Protein AF-A0A4Q3BSU1-F1 (afdb_monomer)

Sequence (344 aa):
EPDNARQLYQVWISFNKEHPLLFIAHFNCSTLLQQVGDEQGGEAELKAALALKPDFAPACINLGSAYERRGMAKEAVDQWRDGVEKMSAVSGDAISYKTTLLKQISRVLADNQALAAAEVALNQCLDLAPDARDVSEQFVAARLSQCKWPMTPENSKVSRRQLLSRLHPLSVCAYTDDPLFQLAASDKYVRIMAPIEDRTTRFDRRSAPIETNRKLRIGYVSSDLRHHAVGYLMVNFFEEHDRKDFEVFAYYTGIKADDPIQARIKASVDHWRDIRGITDDEAAAKVAEDGIDILIDVNGHTRDARLGVFARRPAPIQVNWLGYPGTMGSSFHHYIVADDWTIP

Secondary structure (DSSP, 8-state):
-HHHHHHHHHHHHHH-TT-TTHHHHHHHHHHHHHHTT-HHHHHHHHHHHHHH-TT-HHHHHHHHHHHHHTT-HHHHHHHHHHHHHH----SHHHHHHHHHHHHHHHHHHHHTT-HHHHHHHHHHHHHH-TT-HHHHHHHHHHHHHTT-SSSS-TT-SS-HHHHHTT--HHHHHHH---HHHHHHHHHHHHHHHS---GGGGGG--TTPPPPTTS-EEEEEEES-SSSSHHHHHHHHHHHT--TTTEEEEEEE-SS----HHHHHHHHHSSEEEE-TTS-HHHHHHHHHHHT-SEEEESSSSSTT--HHHHHT--SSEEEE-SSS-S----TT--EE---TTT--

Nearest PDB structures (foldseek):
  5vie-assembly1_C  TM=6.416E-01  e=5.833E-17  Homo sapiens
  5djs-assembly1_A  TM=6.628E-01  e=1.234E-15  Thermobaculum terrenum
  5a01-assembly3_C  TM=5.242E-01  e=2.143E-16  Drosophila melanogaster
  4buj-assembly2_F  TM=5.418E-01  e=4.014E-03  Saccharomyces cerevisiae S288C
  6c9m-assembly2_C  TM=5.817E-01  e=6.287E-03  Homo sapiens

Foldseek 3Di:
DLVVLLVVLVVCLVVPVPPLCSLVSLQSNLVSCVVVPNLVSSLVSLVVSCVSPVLPLSSLQVNLVSCVVVVNLVVSLVSLVSNLVSLPDPDPVNLVSNLVSLVSNLVSCVVVVVLVRSLVSLQVSCVSPVQPLVSLQSNLVSCVVVVHPPSADPPRPHDPVSSLLRHQLQSVVVVDPPQVSSLVSLLVVCCVPANQDPVLQPQACLVPDQDQPDAAEEEEEDQACAPHPLLVVCLVVLQPPPPRRHAYEYEHQHDDHDHPSNVSNCVSHNYYHDCYPPDLVVVLVVLLVSVHAEYEYLAQSHPRGSSNVQSSNNHSAYEYEDNDLGDNSDPRHPYYDDDPVSVD

Solvent-accessible surface area (backbone atoms only — not comparable to full-atom values): 18278 Å² total; per-residue (Å²): 108,61,66,63,54,31,52,51,38,55,54,49,51,74,76,38,82,83,45,92,61,42,36,55,47,28,37,56,30,16,57,32,27,46,75,74,68,36,58,68,60,15,50,52,24,24,52,53,14,37,74,74,36,66,53,45,53,73,38,30,52,53,47,17,51,53,30,40,77,72,69,36,55,66,61,14,38,52,40,27,51,51,36,47,67,52,46,75,62,92,44,75,66,47,50,51,48,38,40,52,38,26,53,51,37,19,49,57,28,42,78,68,71,36,34,74,62,13,38,52,30,30,50,55,28,42,75,78,40,71,80,45,46,73,48,40,27,51,37,44,49,36,28,57,78,64,73,44,78,63,76,58,55,91,86,48,93,57,51,61,69,63,44,62,76,34,42,45,51,58,56,37,64,77,72,50,87,52,65,67,59,47,34,53,38,15,28,59,48,34,57,70,73,30,62,83,47,84,80,42,51,81,45,56,23,62,84,53,84,76,70,83,93,54,52,47,30,39,29,40,39,30,41,38,70,24,95,38,75,60,16,69,69,41,38,62,55,43,63,67,52,61,67,82,58,34,42,40,33,38,38,37,39,34,75,95,79,90,43,76,48,27,53,49,38,54,71,41,38,80,38,78,40,82,46,57,96,54,53,47,66,58,46,21,48,49,42,40,73,72,54,30,42,37,34,33,37,36,25,53,77,47,85,67,43,62,60,46,27,48,53,19,25,22,24,42,36,27,29,40,37,81,55,36,95,66,68,68,40,47,99,54,52,78,45,71,68,79,47,72,80,85,60,106

pLDDT: mean 93.88, std 5.29, range [64.81, 98.88]

Radius of gyration: 24.18 Å; Cα contacts (8 Å, |Δi|>4): 542; chains: 1; bounding box: 69×41×68 Å

Structure (mmCIF, N/CA/C/O backbone):
data_AF-A0A4Q3BSU1-F1
#
_entry.id   AF-A0A4Q3BSU1-F1
#
loop_
_atom_site.group_PDB
_atom_site.id
_atom_site.type_symbol
_atom_site.label_atom_id
_atom_site.label_alt_id
_atom_site.label_comp_id
_atom_site.label_asym_id
_atom_site.label_entity_id
_atom_site.label_seq_id
_atom_site.pdbx_PDB_ins_code
_atom_site.Cartn_x
_atom_site.Cartn_y
_atom_site.Cartn_z
_atom_site.occupancy
_atom_site.B_iso_or_equiv
_atom_site.auth_seq_id
_atom_site.auth_comp_id
_atom_site.auth_asym_id
_atom_site.auth_atom_id
_atom_site.pdbx_PDB_model_num
ATOM 1 N N . GLU A 1 1 ? 33.425 -4.626 -0.581 1.00 83.75 1 GLU A N 1
ATOM 2 C CA . GLU A 1 1 ? 32.988 -3.224 -0.412 1.00 83.75 1 GLU A CA 1
ATOM 3 C C . GLU A 1 1 ? 32.493 -2.691 -1.754 1.00 83.75 1 GLU A C 1
ATOM 5 O O . GLU A 1 1 ? 33.175 -2.946 -2.748 1.00 83.75 1 GLU A O 1
ATOM 10 N N . PRO A 1 2 ? 31.323 -2.027 -1.809 1.00 83.12 2 PRO A N 1
ATOM 11 C CA . PRO A 1 2 ? 30.720 -1.523 -3.049 1.00 83.12 2 PRO A CA 1
ATOM 12 C C . PRO A 1 2 ? 31.652 -0.622 -3.865 1.00 83.12 2 PRO A C 1
ATOM 14 O O . PRO A 1 2 ? 31.727 -0.759 -5.083 1.00 83.12 2 PRO A O 1
ATOM 17 N N . ASP A 1 3 ? 32.441 0.220 -3.194 1.00 87.81 3 ASP A N 1
ATOM 18 C CA . ASP A 1 3 ? 33.384 1.126 -3.854 1.00 87.81 3 ASP A CA 1
ATOM 19 C C . ASP A 1 3 ? 34.513 0.411 -4.598 1.00 87.81 3 ASP A C 1
ATOM 21 O O . ASP A 1 3 ? 34.840 0.778 -5.726 1.00 87.81 3 ASP A O 1
ATOM 25 N N . ASN A 1 4 ? 35.075 -0.650 -4.017 1.00 91.56 4 ASN A N 1
ATOM 26 C CA . ASN A 1 4 ? 36.125 -1.424 -4.682 1.00 91.56 4 ASN A CA 1
ATOM 27 C C . ASN A 1 4 ? 35.564 -2.146 -5.917 1.00 91.56 4 ASN A C 1
ATOM 29 O O . ASN A 1 4 ? 36.195 -2.158 -6.971 1.00 91.56 4 ASN A O 1
ATOM 33 N N . ALA A 1 5 ? 34.347 -2.692 -5.821 1.00 92.62 5 ALA A N 1
ATOM 34 C CA . ALA A 1 5 ? 33.674 -3.305 -6.965 1.00 92.62 5 ALA A CA 1
ATOM 35 C C . ALA A 1 5 ? 33.377 -2.273 -8.069 1.00 92.62 5 ALA A C 1
ATOM 37 O O . ALA A 1 5 ? 33.618 -2.546 -9.244 1.00 92.62 5 ALA A O 1
ATOM 38 N N . ARG A 1 6 ? 32.918 -1.070 -7.697 1.00 93.88 6 ARG A N 1
ATOM 39 C CA . ARG A 1 6 ? 32.659 0.045 -8.620 1.00 93.88 6 ARG A CA 1
ATOM 40 C C . ARG A 1 6 ? 33.917 0.414 -9.402 1.00 93.88 6 ARG A C 1
ATOM 42 O O . ARG A 1 6 ? 33.868 0.512 -10.625 1.00 93.88 6 ARG A O 1
ATOM 49 N N . GLN A 1 7 ? 35.047 0.578 -8.712 1.00 93.75 7 GLN A N 1
ATOM 50 C CA . GLN A 1 7 ? 36.329 0.898 -9.346 1.00 93.75 7 GLN A CA 1
ATOM 51 C C . GLN A 1 7 ? 36.766 -0.191 -10.333 1.00 93.75 7 GLN A C 1
ATOM 53 O O . GLN A 1 7 ? 37.196 0.127 -11.440 1.00 93.75 7 GLN A O 1
ATOM 58 N N . LEU A 1 8 ? 36.602 -1.470 -9.978 1.00 96.00 8 LEU A N 1
ATOM 59 C CA . LEU A 1 8 ? 36.920 -2.583 -10.877 1.00 96.00 8 LEU A CA 1
ATOM 60 C C . LEU A 1 8 ? 36.074 -2.552 -12.154 1.00 96.00 8 LEU A C 1
ATOM 62 O O . LEU A 1 8 ? 36.624 -2.728 -13.240 1.00 96.00 8 LEU A O 1
ATOM 66 N N . TYR A 1 9 ? 34.770 -2.278 -12.049 1.00 96.06 9 TYR A N 1
ATOM 67 C CA . TYR A 1 9 ? 33.917 -2.124 -13.229 1.00 96.06 9 TYR A CA 1
ATOM 68 C C . TYR A 1 9 ? 34.339 -0.933 -14.092 1.00 96.06 9 TYR A C 1
ATOM 70 O O . TYR A 1 9 ? 34.446 -1.093 -15.304 1.00 96.06 9 TYR A O 1
ATOM 78 N N . GLN A 1 10 ? 34.648 0.225 -13.501 1.00 94.69 10 GLN A N 1
ATOM 79 C CA . GLN A 1 10 ? 35.108 1.402 -14.253 1.00 94.69 10 GLN A CA 1
ATOM 80 C C . GLN A 1 10 ? 36.421 1.140 -15.000 1.00 94.69 10 GLN A C 1
ATOM 82 O O . GLN A 1 10 ? 36.543 1.475 -16.181 1.00 94.69 10 GLN A O 1
ATOM 87 N N . VAL A 1 11 ? 37.387 0.490 -14.341 1.00 96.56 11 VAL A N 1
ATOM 88 C CA . VAL A 1 11 ? 38.641 0.076 -14.981 1.00 96.56 11 VAL A CA 1
ATOM 89 C C . VAL A 1 11 ? 38.333 -0.895 -16.117 1.00 96.56 11 VAL A C 1
ATOM 91 O O . VAL A 1 11 ? 38.739 -0.657 -17.253 1.00 96.56 11 VAL A O 1
ATOM 94 N N . TRP A 1 12 ? 37.556 -1.944 -15.853 1.00 97.25 12 TRP A N 1
ATOM 95 C CA . TRP A 1 12 ? 37.213 -2.943 -16.861 1.00 97.25 12 TRP A CA 1
ATOM 96 C C . TRP A 1 12 ? 36.523 -2.317 -18.083 1.00 97.25 12 TRP A C 1
ATOM 98 O O . TRP A 1 12 ? 36.948 -2.572 -19.208 1.00 97.25 12 TRP A O 1
ATOM 108 N N . ILE A 1 13 ? 35.542 -1.431 -17.881 1.00 97.06 13 ILE A N 1
ATOM 109 C CA . ILE A 1 13 ? 34.845 -0.690 -18.947 1.00 97.06 13 ILE A CA 1
ATOM 110 C C . ILE A 1 13 ? 35.840 0.099 -19.808 1.00 97.06 13 ILE A C 1
ATOM 112 O O . ILE A 1 13 ? 35.741 0.083 -21.035 1.00 97.06 13 ILE A O 1
ATOM 116 N N . SER A 1 14 ? 36.836 0.749 -19.197 1.00 96.12 14 SER A N 1
ATOM 117 C CA . SER A 1 14 ? 37.796 1.575 -19.940 1.00 96.12 14 SER A CA 1
ATOM 118 C C . SER A 1 14 ? 38.709 0.774 -20.882 1.00 96.12 14 SER A C 1
ATOM 120 O O . SER A 1 14 ? 39.091 1.295 -21.933 1.00 96.12 14 SER A O 1
ATOM 122 N N . PHE A 1 15 ? 38.993 -0.494 -20.556 1.00 96.56 15 PHE A N 1
ATOM 123 C CA . PHE A 1 15 ? 39.832 -1.3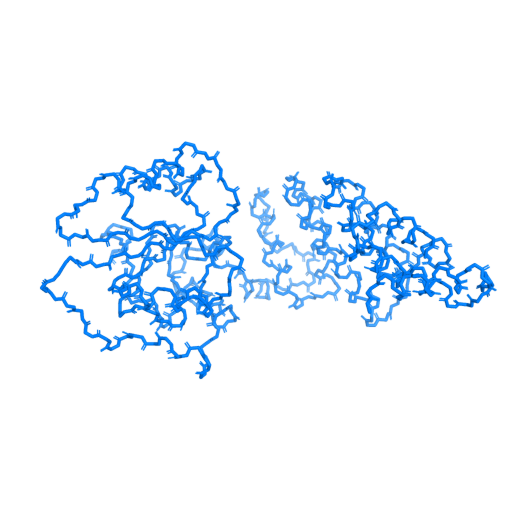96 -21.357 1.00 96.56 15 PHE A CA 1
ATOM 124 C C . PHE A 1 15 ? 39.052 -2.338 -22.292 1.00 96.56 15 PHE A C 1
ATOM 126 O O . PHE A 1 15 ? 39.658 -2.933 -23.178 1.00 96.56 15 PHE A O 1
ATOM 133 N N . ASN A 1 16 ? 37.730 -2.477 -22.135 1.00 96.12 16 ASN A N 1
ATOM 134 C CA . ASN A 1 16 ? 36.930 -3.502 -22.827 1.00 96.12 16 ASN A CA 1
ATOM 135 C C . ASN A 1 16 ? 35.797 -2.911 -23.688 1.00 96.12 16 ASN A C 1
ATOM 137 O O . ASN A 1 16 ? 34.691 -3.448 -23.729 1.00 96.12 16 ASN A O 1
ATOM 141 N N . LYS A 1 17 ? 36.073 -1.810 -24.402 1.00 93.75 17 LYS A N 1
ATOM 142 C CA . LYS A 1 17 ? 35.071 -1.043 -25.176 1.00 93.75 17 LYS A CA 1
ATOM 143 C C . LYS A 1 17 ? 34.332 -1.835 -26.266 1.00 93.75 17 LYS A C 1
ATOM 145 O O . LYS A 1 17 ? 33.233 -1.451 -26.643 1.00 93.75 17 LYS A O 1
ATOM 150 N N . GLU A 1 18 ? 34.918 -2.921 -26.763 1.00 93.88 18 GLU A N 1
ATOM 151 C CA . GLU A 1 18 ? 34.328 -3.765 -27.816 1.00 93.88 18 GLU A CA 1
ATOM 152 C C . GLU A 1 18 ? 33.715 -5.067 -27.272 1.00 93.88 18 GLU A C 1
ATOM 154 O O . GLU A 1 18 ? 33.219 -5.895 -28.035 1.00 93.88 18 GLU A O 1
ATOM 159 N N . HIS A 1 19 ? 33.742 -5.285 -25.952 1.00 96.44 19 HIS A N 1
ATOM 160 C CA . HIS A 1 19 ? 33.260 -6.536 -25.379 1.00 96.44 19 HIS A CA 1
ATOM 161 C C . HIS A 1 19 ? 31.731 -6.662 -25.537 1.00 96.44 19 HIS A C 1
ATOM 163 O O . HIS A 1 19 ? 30.995 -5.752 -25.151 1.00 96.44 19 HIS A O 1
ATOM 169 N N . PRO A 1 20 ? 31.200 -7.806 -26.008 1.00 94.50 20 PRO A N 1
ATOM 170 C CA . PRO A 1 20 ? 29.771 -7.951 -26.314 1.00 94.50 20 PRO A CA 1
ATOM 171 C C . PRO A 1 20 ? 28.852 -7.801 -25.091 1.00 94.50 20 PRO A C 1
ATOM 173 O O . PRO A 1 20 ? 27.683 -7.456 -25.229 1.00 94.50 20 PRO A O 1
ATOM 176 N N . LEU A 1 21 ? 29.374 -8.042 -23.884 1.00 96.19 21 LEU A N 1
ATOM 177 C CA . LEU A 1 21 ? 28.651 -7.873 -22.614 1.00 96.19 21 LEU A CA 1
ATOM 178 C C . LEU A 1 21 ? 28.932 -6.534 -21.912 1.00 96.19 21 LEU A C 1
ATOM 180 O O . LEU A 1 21 ? 28.631 -6.391 -20.730 1.00 96.19 21 LEU A O 1
ATOM 184 N N . LEU A 1 22 ? 29.511 -5.552 -22.608 1.00 97.44 22 LEU A N 1
ATOM 185 C CA . LEU A 1 22 ? 29.837 -4.248 -22.025 1.00 97.44 22 LEU A CA 1
ATOM 186 C C . LEU A 1 22 ? 28.605 -3.541 -21.428 1.00 97.44 22 LEU A C 1
ATOM 188 O O . LEU A 1 22 ? 28.702 -2.932 -20.367 1.00 97.44 22 LEU A O 1
ATOM 192 N N . PHE A 1 23 ? 27.424 -3.706 -22.031 1.00 97.50 23 PHE A N 1
ATOM 193 C CA . PHE A 1 23 ? 26.166 -3.178 -21.487 1.00 97.50 23 PHE A CA 1
ATOM 194 C C . PHE A 1 23 ? 25.833 -3.728 -20.083 1.00 97.50 23 PHE A C 1
ATOM 196 O O . PHE A 1 23 ? 25.280 -3.004 -19.257 1.00 97.50 23 PHE A O 1
ATOM 203 N N . ILE A 1 24 ? 26.209 -4.979 -19.779 1.00 97.50 24 ILE A N 1
ATOM 204 C CA . ILE A 1 24 ? 26.031 -5.583 -18.447 1.00 97.50 24 ILE A CA 1
ATOM 205 C C . ILE A 1 24 ? 26.994 -4.945 -17.447 1.00 97.50 24 ILE A C 1
ATOM 207 O O . ILE A 1 24 ? 26.606 -4.664 -16.315 1.00 97.50 24 ILE A O 1
ATOM 211 N N . ALA A 1 25 ? 28.239 -4.688 -17.860 1.00 97.56 25 ALA A N 1
ATOM 212 C CA . ALA A 1 25 ? 29.222 -4.025 -17.009 1.00 97.56 25 ALA A CA 1
ATOM 213 C C . ALA A 1 25 ? 28.781 -2.599 -16.648 1.00 97.56 25 ALA A C 1
ATOM 215 O O . ALA A 1 25 ? 28.822 -2.244 -15.473 1.00 97.56 25 ALA A O 1
ATOM 216 N N . HIS A 1 26 ? 28.280 -1.828 -17.620 1.00 98.25 26 HIS A N 1
ATOM 217 C CA . HIS A 1 26 ? 27.675 -0.515 -17.375 1.00 98.25 26 HIS A CA 1
ATOM 218 C C . HIS A 1 26 ? 26.494 -0.609 -16.396 1.00 98.25 26 HIS A C 1
ATOM 220 O O . HIS A 1 26 ? 26.445 0.105 -15.396 1.00 98.25 26 HIS A O 1
ATOM 226 N N . PHE A 1 27 ? 25.573 -1.556 -16.597 1.00 98.12 27 PHE A N 1
ATOM 227 C CA . PHE A 1 27 ? 24.460 -1.759 -15.668 1.00 98.12 27 PHE A CA 1
ATOM 228 C C . PHE A 1 27 ? 24.920 -2.100 -14.243 1.00 98.12 27 PHE A C 1
ATOM 230 O O . PHE A 1 27 ? 24.461 -1.471 -13.292 1.00 98.12 27 PHE A O 1
ATOM 237 N N . ASN A 1 28 ? 25.858 -3.031 -14.071 1.00 97.38 28 ASN A N 1
ATOM 238 C CA . ASN A 1 28 ? 26.384 -3.381 -12.749 1.00 97.38 28 ASN A CA 1
ATOM 239 C C . ASN A 1 28 ? 27.152 -2.215 -12.104 1.00 97.38 28 ASN A C 1
ATOM 241 O O . ASN A 1 28 ? 27.054 -2.004 -10.898 1.00 97.38 28 ASN A O 1
ATOM 245 N N . CYS A 1 29 ? 27.882 -1.425 -12.894 1.00 97.38 29 CYS A N 1
ATOM 246 C CA . CYS A 1 29 ? 28.519 -0.198 -12.421 1.00 97.38 29 CYS A CA 1
ATOM 247 C C . CYS A 1 29 ? 27.467 0.796 -11.903 1.00 97.38 29 CYS A C 1
ATOM 249 O O . CYS A 1 29 ? 27.626 1.355 -10.819 1.00 97.38 29 CYS A O 1
ATOM 251 N N . SER A 1 30 ? 26.348 0.947 -12.624 1.00 97.31 30 SER A N 1
ATOM 252 C CA . SER A 1 30 ? 25.260 1.847 -12.232 1.00 97.31 30 SER A CA 1
ATOM 253 C C . SER A 1 30 ? 24.638 1.498 -10.880 1.00 97.31 30 SER A C 1
ATOM 255 O O . SER A 1 30 ? 24.362 2.392 -10.080 1.00 97.31 30 SER A O 1
ATOM 257 N N . THR A 1 31 ? 24.448 0.207 -10.590 1.00 95.94 31 THR A N 1
ATOM 258 C CA . THR A 1 31 ? 23.852 -0.231 -9.321 1.00 95.94 31 THR A CA 1
ATOM 259 C C . THR A 1 31 ? 24.802 0.013 -8.152 1.00 95.94 31 THR A C 1
ATOM 261 O O . THR A 1 31 ? 24.361 0.426 -7.081 1.00 95.94 31 THR A O 1
ATOM 264 N N . LEU A 1 32 ? 26.109 -0.155 -8.365 1.00 96.12 32 LEU A N 1
ATOM 265 C CA . LEU A 1 32 ? 27.136 0.161 -7.371 1.00 96.12 32 LEU A CA 1
ATOM 266 C C . LEU A 1 32 ? 27.267 1.671 -7.138 1.00 96.12 32 LEU A C 1
ATOM 268 O O . LEU A 1 32 ? 27.398 2.092 -5.993 1.00 96.12 32 LEU A O 1
ATOM 272 N N . LEU A 1 33 ? 27.176 2.488 -8.192 1.00 94.44 33 LEU A N 1
ATOM 273 C CA . LEU A 1 33 ? 27.165 3.954 -8.088 1.00 94.44 33 LEU A CA 1
ATOM 274 C C . LEU A 1 33 ? 25.980 4.452 -7.255 1.00 94.44 33 LEU A C 1
ATOM 276 O O . LEU A 1 33 ? 26.157 5.282 -6.367 1.00 94.44 33 LEU A O 1
ATOM 280 N N . GLN A 1 34 ? 24.795 3.868 -7.451 1.00 91.31 34 GLN A N 1
ATOM 281 C CA . GLN A 1 34 ? 23.632 4.166 -6.613 1.00 91.31 34 GLN A CA 1
ATOM 282 C C . GLN A 1 34 ? 23.854 3.793 -5.140 1.00 91.31 34 GLN A C 1
ATOM 284 O O . GLN A 1 34 ? 23.453 4.550 -4.260 1.00 91.31 34 GLN A O 1
ATOM 289 N N . GLN A 1 35 ? 24.516 2.665 -4.850 1.00 91.69 35 GLN A N 1
ATOM 290 C CA . GLN A 1 35 ? 24.813 2.253 -3.469 1.00 91.69 35 GLN A CA 1
ATOM 291 C C . GLN A 1 35 ? 25.752 3.220 -2.740 1.00 91.69 35 GLN A C 1
ATOM 293 O O . GLN A 1 35 ? 25.647 3.358 -1.524 1.00 91.69 35 GLN A O 1
ATOM 298 N N . VAL A 1 36 ? 26.649 3.890 -3.467 1.00 92.44 36 VAL A N 1
ATOM 299 C CA . VAL A 1 36 ? 27.585 4.879 -2.903 1.00 92.44 36 VAL A CA 1
ATOM 300 C C . VAL A 1 36 ? 27.055 6.317 -2.987 1.00 92.44 36 VAL A C 1
ATOM 302 O O . VAL A 1 36 ? 27.759 7.255 -2.625 1.00 92.44 36 VAL A O 1
ATOM 305 N N . GLY A 1 37 ? 25.808 6.499 -3.435 1.00 91.56 37 GLY A N 1
ATOM 306 C CA . GLY A 1 37 ? 25.128 7.796 -3.499 1.00 91.56 37 GLY A CA 1
ATOM 307 C C . GLY A 1 37 ? 25.429 8.637 -4.745 1.00 91.56 37 GLY A C 1
ATOM 308 O O . GLY A 1 37 ? 24.967 9.774 -4.823 1.00 91.56 37 GLY A O 1
ATOM 309 N N . ASP A 1 38 ? 26.155 8.106 -5.733 1.00 93.00 38 ASP A N 1
ATOM 310 C CA . ASP A 1 38 ? 26.403 8.791 -7.007 1.00 93.00 38 ASP A CA 1
ATOM 311 C C . ASP A 1 38 ? 25.270 8.517 -8.006 1.00 93.00 38 ASP A C 1
ATOM 313 O O . ASP A 1 38 ? 25.349 7.666 -8.898 1.00 93.00 38 ASP A O 1
ATOM 317 N N . GLU A 1 39 ? 24.167 9.245 -7.837 1.00 92.12 39 GLU A N 1
ATOM 318 C CA . GLU A 1 39 ? 22.986 9.092 -8.688 1.00 92.12 39 GLU A CA 1
ATOM 319 C C . GLU A 1 39 ? 23.233 9.531 -10.137 1.00 92.12 39 GLU A C 1
ATOM 321 O O . GLU A 1 39 ? 22.717 8.903 -11.063 1.00 92.12 39 GLU A O 1
ATOM 326 N N . GLN A 1 40 ? 24.036 10.581 -10.347 1.00 92.81 40 GLN A N 1
ATOM 327 C CA . GLN A 1 40 ? 24.331 11.103 -11.686 1.00 92.81 40 GLN A CA 1
ATOM 328 C C . GLN A 1 40 ? 25.223 10.141 -12.471 1.00 92.81 40 GLN A C 1
ATOM 330 O O . GLN A 1 40 ? 24.939 9.856 -13.637 1.00 92.81 40 GLN A O 1
ATOM 335 N N . GLY A 1 41 ? 26.262 9.601 -11.828 1.00 94.62 41 GLY A N 1
ATOM 336 C CA . GLY A 1 41 ? 27.094 8.551 -12.401 1.00 94.62 41 GLY A CA 1
ATOM 337 C C . GLY A 1 41 ? 26.266 7.313 -12.731 1.00 94.62 41 GLY A C 1
ATOM 338 O O . GLY A 1 41 ? 26.347 6.795 -13.844 1.00 94.62 41 GLY A O 1
ATOM 339 N N . GLY A 1 42 ? 25.401 6.877 -11.808 1.00 96.00 42 GLY A N 1
ATOM 340 C CA . GLY A 1 42 ? 24.498 5.752 -12.048 1.00 96.00 42 GLY A CA 1
ATOM 341 C C . GLY A 1 42 ? 23.594 5.957 -13.270 1.00 96.00 42 GLY A C 1
ATOM 342 O O . GLY A 1 42 ? 23.442 5.050 -14.087 1.00 96.00 42 GLY A O 1
ATOM 343 N N . GLU A 1 43 ? 23.033 7.155 -13.445 1.00 95.88 43 GLU A N 1
ATOM 344 C CA . GLU A 1 43 ? 22.219 7.498 -14.618 1.00 95.88 43 GLU A CA 1
ATOM 345 C C . GLU A 1 43 ? 23.025 7.440 -15.927 1.00 95.88 43 GLU A C 1
ATOM 347 O O . GLU A 1 43 ? 22.547 6.901 -16.930 1.00 95.88 43 GLU A O 1
ATOM 352 N N . ALA A 1 44 ? 24.251 7.971 -15.926 1.00 96.81 44 ALA A N 1
ATOM 353 C CA . ALA A 1 44 ? 25.128 7.959 -17.095 1.00 96.81 44 ALA A CA 1
ATOM 354 C C . ALA A 1 44 ? 25.472 6.527 -17.537 1.00 96.81 44 ALA A C 1
ATOM 356 O O . ALA A 1 44 ? 25.405 6.210 -18.726 1.00 96.81 44 ALA A O 1
ATOM 357 N N . GLU A 1 45 ? 25.764 5.645 -16.582 1.00 98.06 45 GLU A N 1
ATOM 358 C CA . GLU A 1 45 ? 26.041 4.232 -16.841 1.00 98.06 45 GLU A CA 1
ATOM 359 C C . GLU A 1 45 ? 24.805 3.486 -17.379 1.00 98.06 45 GLU A C 1
ATOM 361 O O . GLU A 1 45 ? 24.910 2.708 -18.328 1.00 98.06 45 GLU A O 1
ATOM 366 N N . LEU A 1 46 ? 23.603 3.764 -16.857 1.00 98.19 46 LEU A N 1
ATOM 367 C CA . LEU A 1 46 ? 22.357 3.196 -17.397 1.00 98.19 46 LEU A CA 1
ATOM 368 C C . LEU A 1 46 ? 22.113 3.628 -18.848 1.00 98.19 46 LEU A C 1
ATOM 370 O O . LEU A 1 46 ? 21.766 2.800 -19.693 1.00 98.19 46 LEU A O 1
ATOM 374 N N . LYS A 1 47 ? 22.341 4.908 -19.160 1.00 97.75 47 LYS A N 1
ATOM 375 C CA . LYS A 1 47 ? 22.251 5.433 -20.531 1.00 97.75 47 LYS A CA 1
ATOM 376 C C . LYS A 1 47 ? 23.274 4.777 -21.458 1.00 97.75 47 LYS A C 1
ATOM 378 O O . LYS A 1 47 ? 22.923 4.425 -22.582 1.00 97.75 47 LYS A O 1
ATOM 383 N N . ALA A 1 48 ? 24.506 4.564 -20.993 1.00 97.75 48 ALA A N 1
ATOM 384 C CA . ALA A 1 48 ? 25.536 3.862 -21.757 1.00 97.75 48 ALA A CA 1
ATOM 385 C C . ALA A 1 48 ? 25.141 2.403 -22.047 1.00 97.75 48 ALA A C 1
ATOM 387 O O . ALA A 1 48 ? 25.276 1.940 -23.181 1.00 97.75 48 ALA A O 1
ATOM 388 N N . ALA A 1 49 ? 24.571 1.697 -21.063 1.00 98.06 49 ALA A N 1
ATOM 389 C CA . ALA A 1 49 ? 24.053 0.345 -21.260 1.00 98.06 49 ALA A CA 1
ATOM 390 C C . ALA A 1 49 ? 22.961 0.300 -22.346 1.00 98.06 49 ALA A C 1
ATOM 392 O O . ALA A 1 49 ? 23.015 -0.554 -23.231 1.00 98.06 49 ALA A O 1
ATOM 393 N N . LEU A 1 50 ? 22.012 1.242 -22.319 1.00 96.94 50 LEU A N 1
ATOM 394 C CA . LEU A 1 50 ? 20.919 1.319 -23.296 1.00 96.94 50 LEU A CA 1
ATOM 395 C C . LEU A 1 50 ? 21.367 1.783 -24.686 1.00 96.94 50 LEU A C 1
ATOM 397 O O . LEU A 1 50 ? 20.764 1.385 -25.679 1.00 96.94 50 LEU A O 1
ATOM 401 N N . ALA A 1 51 ? 22.434 2.577 -24.784 1.00 96.31 51 ALA A N 1
ATOM 402 C CA . ALA A 1 51 ? 23.033 2.931 -26.069 1.00 96.31 51 ALA A CA 1
ATOM 403 C C . ALA A 1 51 ? 23.642 1.705 -26.774 1.00 96.31 51 ALA A C 1
ATOM 405 O O . ALA A 1 51 ? 23.553 1.588 -27.994 1.00 96.31 51 ALA A O 1
ATOM 406 N N . LEU A 1 52 ? 24.231 0.781 -26.006 1.00 96.62 52 LEU A N 1
ATOM 407 C CA . LEU A 1 52 ? 24.808 -0.465 -26.521 1.00 96.62 52 LEU A CA 1
ATOM 408 C C . LEU A 1 52 ? 23.749 -1.543 -26.776 1.00 96.62 52 LEU A C 1
ATOM 410 O O . LEU A 1 52 ? 23.844 -2.288 -27.750 1.00 96.62 52 LEU A O 1
ATOM 414 N N . LYS A 1 53 ? 22.750 -1.644 -25.894 1.00 95.56 53 LYS A N 1
ATOM 415 C CA . LYS A 1 53 ? 21.661 -2.617 -25.992 1.00 95.56 53 LYS A CA 1
ATOM 416 C C . LYS A 1 53 ? 20.310 -1.957 -25.667 1.00 95.56 53 LYS A C 1
ATOM 418 O O . LYS A 1 53 ? 19.893 -1.962 -24.507 1.00 95.56 53 LYS A O 1
ATOM 423 N N . PRO A 1 54 ? 19.605 -1.411 -26.678 1.00 94.31 54 PRO A N 1
ATOM 424 C CA . PRO A 1 54 ? 18.374 -0.640 -26.469 1.00 94.31 54 PRO A CA 1
ATOM 425 C C . PRO A 1 54 ? 17.198 -1.420 -25.866 1.00 94.31 54 PRO A C 1
ATOM 427 O O . PRO A 1 54 ? 16.308 -0.816 -25.278 1.00 94.31 54 PRO A O 1
ATOM 430 N N . ASP A 1 55 ? 17.175 -2.745 -26.007 1.00 93.19 55 ASP A N 1
ATOM 431 C CA . ASP A 1 55 ? 16.141 -3.633 -25.465 1.00 93.19 55 ASP A CA 1
ATOM 432 C C . ASP A 1 55 ? 16.511 -4.220 -24.086 1.00 93.19 55 ASP A C 1
ATOM 434 O O . ASP A 1 55 ? 15.841 -5.130 -23.591 1.00 93.19 55 ASP A O 1
ATOM 438 N N . PHE A 1 56 ? 17.572 -3.720 -23.438 1.00 95.44 56 PHE A N 1
ATOM 439 C CA . PHE A 1 56 ? 18.019 -4.223 -22.141 1.00 95.44 56 PHE A CA 1
ATOM 440 C C . PHE A 1 56 ? 17.112 -3.755 -20.992 1.00 95.44 56 PHE A C 1
ATOM 442 O O . PHE A 1 56 ? 17.357 -2.749 -20.321 1.00 95.44 56 PHE A O 1
ATOM 449 N N . ALA A 1 57 ? 16.062 -4.537 -20.740 1.00 95.06 57 ALA A N 1
ATOM 450 C CA . ALA A 1 57 ? 15.003 -4.213 -19.790 1.00 95.06 57 ALA A CA 1
ATOM 451 C C . ALA A 1 57 ? 15.462 -3.814 -18.373 1.00 95.06 57 ALA A C 1
ATOM 453 O O . ALA A 1 57 ? 14.912 -2.838 -17.857 1.00 95.06 57 ALA A O 1
ATOM 454 N N . PRO A 1 58 ? 16.457 -4.471 -17.734 1.00 96.12 58 PRO A N 1
ATOM 455 C CA . PRO A 1 58 ? 16.920 -4.057 -16.409 1.00 96.12 58 PRO A CA 1
ATOM 456 C C . PRO A 1 58 ? 17.398 -2.600 -16.362 1.00 96.12 58 PRO A C 1
ATOM 458 O O . PRO A 1 58 ? 17.095 -1.887 -15.406 1.00 96.12 58 PRO A O 1
ATOM 461 N N . ALA A 1 59 ? 18.086 -2.126 -17.408 1.00 97.25 59 ALA A N 1
ATOM 462 C CA . ALA A 1 59 ? 18.526 -0.736 -17.474 1.00 97.25 59 ALA A CA 1
ATOM 463 C C . ALA A 1 59 ? 17.358 0.230 -17.731 1.00 97.25 59 ALA A C 1
ATOM 465 O O . ALA A 1 59 ? 17.295 1.269 -17.077 1.00 97.25 59 ALA A O 1
ATOM 466 N N . CYS A 1 60 ? 16.393 -0.129 -18.591 1.00 96.81 60 CYS A N 1
ATOM 467 C CA . CYS A 1 60 ? 15.172 0.667 -18.796 1.00 96.81 60 CYS A CA 1
ATOM 468 C C . CYS A 1 60 ? 14.383 0.845 -17.491 1.00 96.81 60 CYS A C 1
ATOM 470 O O . CYS A 1 60 ? 13.958 1.955 -17.171 1.00 96.81 60 CYS A O 1
ATOM 472 N N . ILE A 1 61 ? 14.204 -0.243 -16.730 1.00 96.94 61 ILE A N 1
ATOM 473 C CA . ILE A 1 61 ? 13.506 -0.229 -15.438 1.00 96.94 61 ILE A CA 1
ATOM 474 C C . ILE A 1 61 ? 14.218 0.728 -14.482 1.00 96.94 61 ILE A C 1
ATOM 476 O O . ILE A 1 61 ? 13.595 1.672 -13.998 1.00 96.94 61 ILE A O 1
ATOM 480 N N . ASN A 1 62 ? 15.521 0.525 -14.260 1.00 97.12 62 ASN A N 1
ATOM 481 C CA . ASN A 1 62 ? 16.288 1.307 -13.290 1.00 97.12 62 ASN A CA 1
ATOM 482 C C . ASN A 1 62 ? 16.405 2.787 -13.670 1.00 97.12 62 ASN A C 1
ATOM 484 O O . ASN A 1 62 ? 16.376 3.635 -12.779 1.00 97.12 62 ASN A O 1
ATOM 488 N N . LEU A 1 63 ? 16.511 3.107 -14.964 1.00 97.62 63 LEU A N 1
ATOM 489 C CA . LEU A 1 63 ? 16.594 4.491 -15.429 1.00 97.62 63 LEU A CA 1
ATOM 490 C C . LEU A 1 63 ? 15.272 5.233 -15.219 1.00 97.62 63 LEU A C 1
ATOM 492 O O . LEU A 1 63 ? 15.274 6.328 -14.662 1.00 97.62 63 LEU A O 1
ATOM 496 N N . GLY A 1 64 ? 14.138 4.618 -15.568 1.00 97.25 64 GLY A N 1
ATOM 497 C CA . GLY A 1 64 ? 12.836 5.222 -15.279 1.00 97.25 64 GLY A CA 1
ATOM 498 C C . GLY A 1 64 ? 12.580 5.365 -13.773 1.00 97.25 64 GLY A C 1
ATOM 499 O O . GLY A 1 64 ? 12.121 6.415 -13.336 1.00 97.25 64 GLY A O 1
ATOM 500 N N . SER A 1 65 ? 12.988 4.389 -12.950 1.00 95.62 65 SER A N 1
ATOM 501 C CA . SER A 1 65 ? 12.901 4.503 -11.483 1.00 95.62 65 SER A CA 1
ATOM 502 C C . SER A 1 65 ? 13.789 5.620 -10.923 1.00 95.62 65 SER A C 1
ATOM 504 O O . SER A 1 65 ? 13.454 6.233 -9.910 1.00 95.62 65 SER A O 1
ATOM 506 N N . ALA A 1 66 ? 14.933 5.906 -11.554 1.00 94.62 66 ALA A N 1
ATOM 507 C CA . ALA A 1 66 ? 15.773 7.044 -11.187 1.00 94.62 66 ALA A CA 1
ATOM 508 C C . ALA A 1 66 ? 15.088 8.382 -11.520 1.00 94.62 66 ALA A C 1
ATOM 510 O O . ALA A 1 66 ? 15.096 9.285 -10.684 1.00 94.62 66 ALA A O 1
ATOM 511 N N . TYR A 1 67 ? 14.438 8.495 -12.685 1.00 96.12 67 TYR A N 1
ATOM 512 C CA . TYR A 1 67 ? 13.629 9.672 -13.027 1.00 96.12 67 TYR A CA 1
ATOM 513 C C . TYR A 1 67 ? 12.460 9.870 -12.068 1.00 96.12 67 TYR A C 1
ATOM 515 O O . TYR A 1 67 ? 12.253 10.972 -11.559 1.00 96.12 67 TYR A O 1
ATOM 523 N N . GLU A 1 68 ? 11.747 8.797 -11.741 1.00 94.88 68 GLU A N 1
ATOM 524 C CA . GLU A 1 68 ? 10.626 8.853 -10.813 1.00 94.88 68 GLU A CA 1
ATOM 525 C C . GLU A 1 68 ? 11.050 9.351 -9.424 1.00 94.88 68 GLU A C 1
ATOM 527 O O . GLU A 1 68 ? 10.425 10.266 -8.889 1.00 94.88 68 GLU A O 1
ATOM 532 N N . ARG A 1 69 ? 12.147 8.821 -8.859 1.00 91.06 69 ARG A N 1
ATOM 533 C CA . ARG A 1 69 ? 12.675 9.269 -7.554 1.00 91.06 69 ARG A CA 1
ATOM 534 C C . ARG A 1 69 ? 13.010 10.763 -7.522 1.00 91.06 69 ARG A C 1
ATOM 536 O O . ARG A 1 69 ? 12.964 11.370 -6.457 1.00 91.06 69 ARG A O 1
ATOM 543 N N . ARG A 1 70 ? 13.309 11.361 -8.679 1.00 91.31 70 ARG A N 1
ATOM 544 C CA . ARG A 1 70 ? 13.584 12.797 -8.846 1.00 91.31 70 ARG A CA 1
ATOM 545 C C . ARG A 1 70 ? 12.330 13.631 -9.140 1.00 91.31 70 ARG A C 1
ATOM 547 O O . ARG A 1 70 ? 12.451 14.824 -9.405 1.00 91.31 70 ARG A O 1
ATOM 554 N N . GLY A 1 71 ? 11.142 13.027 -9.119 1.00 92.50 71 GLY A N 1
ATOM 555 C CA . GLY A 1 71 ? 9.876 13.687 -9.450 1.00 92.50 71 GLY A CA 1
ATOM 556 C C . GLY A 1 71 ? 9.658 13.906 -10.951 1.00 92.50 71 GLY A C 1
ATOM 557 O O . GLY A 1 71 ? 8.718 14.595 -11.340 1.00 92.50 71 GLY A O 1
ATOM 558 N N . MET A 1 72 ? 10.495 13.316 -11.808 1.00 95.69 72 MET A N 1
ATOM 559 C CA . MET A 1 72 ? 10.426 13.437 -13.267 1.00 95.69 72 MET A CA 1
ATOM 560 C C . MET A 1 72 ? 9.482 12.368 -13.838 1.00 95.69 72 MET A C 1
ATOM 562 O O . MET A 1 72 ? 9.891 11.420 -14.509 1.00 95.69 72 MET A O 1
ATOM 566 N N . ALA A 1 73 ? 8.196 12.476 -13.488 1.00 96.00 73 ALA A N 1
ATOM 567 C CA . ALA A 1 73 ? 7.187 11.457 -13.786 1.00 96.00 73 ALA A CA 1
ATOM 568 C C . ALA A 1 73 ? 6.998 11.219 -15.293 1.00 96.00 73 ALA A C 1
ATOM 570 O O . ALA A 1 73 ? 6.809 10.080 -15.723 1.00 96.00 73 ALA A O 1
ATOM 571 N N . LYS A 1 74 ? 7.069 12.281 -16.104 1.00 96.75 74 LYS A N 1
ATOM 572 C CA . LYS A 1 74 ? 6.925 12.180 -17.560 1.00 96.75 74 LYS A CA 1
ATOM 573 C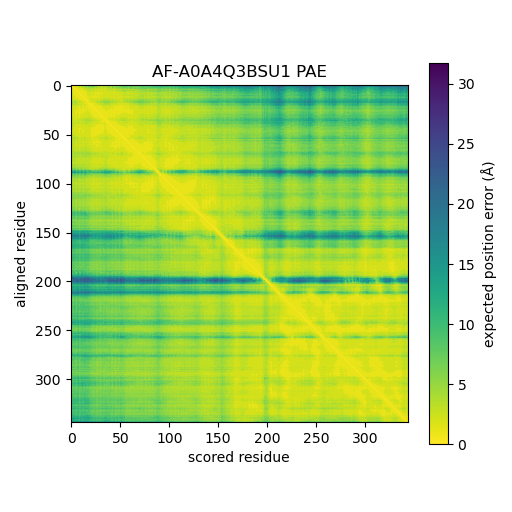 C . LYS A 1 74 ? 8.089 11.401 -18.168 1.00 96.75 74 LYS A C 1
ATOM 575 O O . LYS A 1 74 ? 7.865 10.464 -18.924 1.00 96.75 74 LYS A O 1
ATOM 580 N N . GLU A 1 75 ? 9.312 11.753 -17.795 1.00 97.50 75 GLU A N 1
ATOM 581 C CA . GLU A 1 75 ? 10.538 11.124 -18.272 1.00 97.50 75 GLU A CA 1
ATOM 582 C C . GLU A 1 75 ? 10.617 9.654 -17.849 1.00 97.50 75 GLU A C 1
ATOM 584 O O . GLU A 1 75 ? 11.025 8.809 -18.644 1.00 97.50 75 GLU A O 1
ATOM 589 N N . ALA A 1 76 ? 10.157 9.327 -16.637 1.00 98.00 76 ALA A N 1
ATOM 590 C CA . ALA A 1 76 ? 10.024 7.944 -16.186 1.00 98.00 76 ALA A CA 1
ATOM 591 C C . ALA A 1 76 ? 9.066 7.140 -17.083 1.00 98.00 76 ALA A C 1
ATOM 593 O O . ALA A 1 76 ? 9.427 6.073 -17.585 1.00 98.00 76 ALA A O 1
ATOM 594 N N . VAL A 1 77 ? 7.865 7.675 -17.335 1.00 98.19 77 VAL A N 1
ATOM 595 C CA . VAL A 1 77 ? 6.855 7.032 -18.189 1.00 98.19 77 VAL A CA 1
ATOM 596 C C . VAL A 1 77 ? 7.348 6.873 -19.626 1.00 98.19 77 VAL A C 1
ATOM 598 O O . VAL A 1 77 ? 7.179 5.797 -20.200 1.00 98.19 77 VAL A O 1
ATOM 601 N N . ASP A 1 78 ? 7.966 7.905 -20.202 1.00 97.56 78 ASP A N 1
ATOM 602 C CA . ASP A 1 78 ? 8.482 7.867 -21.572 1.00 97.56 78 ASP A CA 1
ATOM 603 C C . ASP A 1 78 ? 9.616 6.831 -21.702 1.00 97.56 78 ASP A C 1
ATOM 605 O O . ASP A 1 78 ? 9.601 6.024 -22.633 1.00 97.56 78 ASP A O 1
ATOM 609 N N . GLN A 1 79 ? 10.530 6.756 -20.725 1.00 97.81 79 GLN A N 1
ATOM 610 C CA . GLN A 1 79 ? 11.604 5.755 -20.695 1.00 97.81 79 GLN A CA 1
ATOM 611 C C . GLN A 1 79 ? 11.072 4.318 -20.609 1.00 97.81 79 GLN A C 1
ATOM 613 O O . GLN A 1 79 ? 11.577 3.414 -21.283 1.00 97.81 79 GLN A O 1
ATOM 618 N N . TRP A 1 80 ? 10.067 4.074 -19.770 1.00 98.00 80 TRP A N 1
ATOM 619 C CA . TRP A 1 80 ? 9.475 2.744 -19.660 1.00 98.00 80 TRP A CA 1
ATOM 620 C C . TRP A 1 80 ? 8.647 2.380 -20.895 1.00 98.00 80 TRP A C 1
ATOM 622 O O . TRP A 1 80 ? 8.688 1.224 -21.316 1.00 98.00 80 TRP A O 1
ATOM 632 N N . ARG A 1 81 ? 7.937 3.338 -21.509 1.00 97.06 81 ARG A N 1
ATOM 633 C CA . ARG A 1 81 ? 7.169 3.109 -22.744 1.00 97.06 81 ARG A CA 1
ATOM 634 C C . ARG A 1 81 ? 8.092 2.724 -23.898 1.00 97.06 81 ARG A C 1
ATOM 636 O O . ARG A 1 81 ? 7.853 1.710 -24.546 1.00 97.06 81 ARG A O 1
ATOM 643 N N . ASP A 1 82 ? 9.185 3.460 -24.072 1.00 95.88 82 ASP A N 1
ATOM 644 C CA . ASP A 1 82 ? 10.235 3.147 -25.043 1.00 95.88 82 ASP A CA 1
ATOM 645 C C . ASP A 1 82 ? 10.827 1.742 -24.808 1.00 95.88 82 ASP A C 1
ATOM 647 O O . ASP A 1 82 ? 10.989 0.958 -25.743 1.00 95.88 82 ASP A O 1
ATOM 651 N N . GLY A 1 83 ? 11.046 1.358 -23.544 1.00 95.31 83 GLY A N 1
ATOM 652 C CA . GLY A 1 83 ? 11.465 0.000 -23.186 1.00 95.31 83 GLY A CA 1
ATOM 653 C C . GLY A 1 83 ? 10.458 -1.088 -23.590 1.00 95.31 83 GLY A C 1
ATOM 654 O O . GLY A 1 83 ? 10.858 -2.146 -24.077 1.00 95.31 83 GLY A O 1
ATOM 655 N N . VAL A 1 84 ? 9.153 -0.840 -23.426 1.00 95.00 84 VAL A N 1
ATOM 656 C CA . VAL A 1 84 ? 8.091 -1.767 -23.863 1.00 95.00 84 VAL A CA 1
ATOM 657 C C . VAL A 1 84 ? 8.086 -1.927 -25.386 1.00 95.00 84 VAL A C 1
ATOM 659 O O . VAL A 1 84 ? 7.942 -3.051 -25.872 1.00 95.00 84 VAL A O 1
ATOM 662 N N . GLU A 1 85 ? 8.260 -0.833 -26.128 1.00 93.56 85 GLU A N 1
ATOM 663 C CA . GLU A 1 85 ? 8.260 -0.818 -27.597 1.00 93.56 85 GLU A CA 1
ATOM 664 C C . GLU A 1 85 ? 9.494 -1.515 -28.188 1.00 93.56 85 GLU A C 1
ATOM 666 O O . GLU A 1 85 ? 9.371 -2.306 -29.125 1.00 93.56 85 GLU A O 1
ATOM 671 N N . LYS A 1 86 ? 10.679 -1.283 -27.609 1.00 92.38 86 LYS A N 1
ATOM 672 C CA . LYS A 1 86 ? 11.952 -1.855 -28.084 1.00 92.38 86 LYS A CA 1
ATOM 673 C C . LYS A 1 86 ? 12.088 -3.353 -27.838 1.00 92.38 86 LYS A C 1
ATOM 675 O O . LYS A 1 86 ? 12.781 -4.036 -28.592 1.00 92.38 86 LYS A O 1
ATOM 680 N N . MET A 1 87 ? 11.419 -3.891 -26.819 1.00 91.19 87 MET A N 1
ATOM 681 C CA . MET A 1 87 ? 11.382 -5.333 -26.577 1.00 91.19 87 MET A CA 1
ATOM 682 C C . MET A 1 87 ? 10.494 -6.033 -27.618 1.00 91.19 87 MET A C 1
ATOM 684 O O . MET A 1 87 ? 9.324 -6.307 -27.378 1.00 91.19 87 MET A O 1
ATOM 688 N N . SER A 1 88 ? 11.029 -6.351 -28.792 1.00 84.12 88 SER A N 1
ATOM 689 C CA . SER A 1 88 ? 10.277 -7.041 -29.856 1.00 84.12 88 SER A CA 1
ATOM 690 C C . SER A 1 88 ? 10.146 -8.554 -29.635 1.00 84.12 88 SER A C 1
ATOM 692 O O . SER A 1 88 ? 9.225 -9.178 -30.163 1.00 84.12 88 SER A O 1
ATOM 694 N N . ALA A 1 89 ? 11.032 -9.149 -28.831 1.00 82.75 89 ALA A N 1
ATOM 695 C CA . ALA A 1 89 ? 11.032 -10.580 -28.557 1.00 82.75 89 ALA A CA 1
ATOM 696 C C . ALA A 1 89 ? 9.761 -11.032 -27.816 1.00 82.75 89 ALA A C 1
ATOM 698 O O . ALA A 1 89 ? 9.321 -10.408 -26.849 1.00 82.75 89 ALA A O 1
ATOM 699 N N . VAL A 1 90 ? 9.204 -12.169 -28.239 1.00 81.31 90 VAL A N 1
ATOM 700 C CA . VAL A 1 90 ? 8.087 -12.847 -27.563 1.00 81.31 90 VAL A CA 1
ATOM 701 C C . VAL A 1 90 ? 8.650 -14.035 -26.781 1.00 81.31 90 VAL A C 1
ATOM 703 O O . VAL A 1 90 ? 8.510 -15.190 -27.173 1.00 81.31 90 VAL A O 1
ATOM 706 N N . SER A 1 91 ? 9.362 -13.734 -25.696 1.00 89.81 91 SER A N 1
ATOM 707 C CA . SER A 1 91 ? 9.860 -14.717 -24.726 1.00 89.81 91 SER A CA 1
ATOM 708 C C . SER A 1 91 ? 9.189 -14.517 -23.366 1.00 89.81 91 SER A C 1
ATOM 710 O O . SER A 1 91 ? 8.643 -13.447 -23.093 1.00 89.81 91 SER A O 1
ATOM 712 N N . GLY A 1 92 ? 9.246 -15.533 -22.497 1.00 87.94 92 GLY A N 1
ATOM 713 C CA . GLY A 1 92 ? 8.727 -15.423 -21.128 1.00 87.94 92 GLY A CA 1
ATOM 714 C C . GLY A 1 92 ? 9.339 -14.241 -20.366 1.00 87.94 92 GLY A C 1
ATOM 715 O O . GLY A 1 92 ? 8.611 -13.453 -19.763 1.00 87.94 92 GLY A O 1
ATOM 716 N N . ASP A 1 93 ? 10.655 -14.051 -20.488 1.00 89.56 93 ASP A N 1
ATOM 717 C CA . ASP A 1 93 ? 11.367 -12.933 -19.860 1.00 89.56 93 ASP A CA 1
ATOM 718 C C . ASP A 1 93 ? 10.917 -11.580 -20.419 1.00 89.56 93 ASP A C 1
ATOM 720 O O . ASP A 1 93 ? 10.620 -10.663 -19.655 1.00 89.56 93 ASP A O 1
ATOM 724 N N . ALA A 1 94 ? 10.793 -11.452 -21.745 1.00 91.06 94 ALA A N 1
ATOM 725 C CA . ALA A 1 94 ? 10.341 -10.211 -22.371 1.00 91.06 94 ALA A CA 1
ATOM 726 C C . ALA A 1 94 ? 8.907 -9.849 -21.948 1.00 91.06 94 ALA A C 1
ATOM 728 O O . ALA A 1 94 ? 8.620 -8.686 -21.664 1.00 91.06 94 ALA A O 1
ATOM 729 N N . ILE A 1 95 ? 8.012 -10.838 -21.843 1.00 92.06 95 ILE A N 1
ATOM 730 C CA . ILE A 1 95 ? 6.647 -10.641 -21.333 1.00 92.06 95 ILE A CA 1
ATOM 731 C C . ILE A 1 95 ? 6.681 -10.176 -19.872 1.00 92.06 95 ILE A C 1
ATOM 733 O O . ILE A 1 95 ? 5.989 -9.218 -19.521 1.00 92.06 95 ILE A O 1
ATOM 737 N N . SER A 1 96 ? 7.506 -10.802 -19.030 1.00 93.31 96 SER A N 1
ATOM 738 C CA . SER A 1 96 ? 7.658 -10.434 -17.616 1.00 93.31 96 SER A CA 1
ATOM 739 C C . SER A 1 96 ? 8.170 -8.996 -17.447 1.00 93.31 96 SER A C 1
ATOM 741 O O . SER A 1 96 ? 7.602 -8.198 -16.691 1.00 93.31 96 SER A O 1
ATOM 743 N N . TYR A 1 97 ? 9.185 -8.610 -18.223 1.00 95.06 97 TYR A N 1
ATOM 744 C CA . TYR A 1 97 ? 9.730 -7.255 -18.203 1.00 95.06 97 TYR A CA 1
ATOM 745 C C . TYR A 1 97 ? 8.743 -6.209 -18.724 1.00 95.06 97 TYR A C 1
ATOM 747 O O . TYR A 1 97 ? 8.560 -5.179 -18.076 1.00 95.06 97 TYR A O 1
ATOM 755 N N . LYS A 1 98 ? 8.047 -6.470 -19.837 1.00 95.31 98 LYS A N 1
ATOM 756 C CA . LYS A 1 98 ? 6.984 -5.577 -20.330 1.00 95.31 98 LYS A CA 1
ATOM 757 C C . LYS A 1 98 ? 5.880 -5.390 -19.302 1.00 95.31 98 LYS A C 1
ATOM 759 O O . LYS A 1 98 ? 5.465 -4.265 -19.047 1.00 95.31 98 LYS A O 1
ATOM 764 N N . THR A 1 99 ? 5.445 -6.483 -18.682 1.00 94.56 99 THR A N 1
ATOM 765 C CA . THR A 1 99 ? 4.447 -6.459 -17.607 1.00 94.56 99 THR A CA 1
ATOM 766 C C . THR A 1 99 ? 4.926 -5.569 -16.460 1.00 94.56 99 THR A C 1
ATOM 768 O O . THR A 1 99 ? 4.169 -4.730 -15.980 1.00 94.56 99 THR A O 1
ATOM 771 N N . THR A 1 100 ? 6.196 -5.688 -16.067 1.00 95.62 100 THR A N 1
ATOM 772 C CA . THR A 1 100 ? 6.807 -4.852 -15.022 1.00 95.62 100 THR A CA 1
ATOM 773 C C . THR A 1 100 ? 6.802 -3.373 -15.404 1.00 95.62 100 THR A C 1
ATOM 775 O O . THR A 1 100 ? 6.344 -2.548 -14.619 1.00 95.62 100 THR A O 1
ATOM 778 N N . LEU A 1 101 ? 7.245 -3.026 -16.614 1.00 96.75 101 LEU A N 1
ATOM 779 C CA . LEU A 1 101 ? 7.257 -1.643 -17.100 1.00 96.75 101 LEU A CA 1
ATOM 780 C C . LEU A 1 101 ? 5.848 -1.041 -17.159 1.00 96.75 101 LEU A C 1
ATOM 782 O O . LEU A 1 101 ? 5.640 0.073 -16.690 1.00 96.75 101 LEU A O 1
ATOM 786 N N . LEU A 1 102 ? 4.866 -1.789 -17.669 1.00 97.31 102 LEU A N 1
ATOM 787 C CA . LEU A 1 102 ? 3.473 -1.340 -17.748 1.00 97.31 102 LEU A CA 1
ATOM 788 C C . LEU A 1 102 ? 2.865 -1.086 -16.365 1.00 97.31 102 LEU A C 1
ATOM 790 O O . LEU A 1 102 ? 2.152 -0.100 -16.205 1.00 97.31 102 LEU A O 1
ATOM 794 N N . LYS A 1 103 ? 3.195 -1.915 -15.364 1.00 96.50 103 LYS A N 1
ATOM 795 C CA . LYS A 1 103 ? 2.802 -1.685 -13.963 1.00 96.50 103 LYS A CA 1
ATOM 796 C C . LYS A 1 103 ? 3.412 -0.403 -13.393 1.00 96.50 103 LYS A C 1
ATOM 798 O O . LYS A 1 103 ? 2.736 0.332 -12.679 1.00 96.50 103 LYS A O 1
ATOM 803 N N . GLN A 1 104 ? 4.681 -0.119 -13.700 1.00 97.06 104 GLN A N 1
ATOM 804 C CA . GLN A 1 104 ? 5.321 1.125 -13.258 1.00 97.06 104 GLN A CA 1
ATOM 805 C C . GLN A 1 104 ? 4.689 2.349 -13.935 1.00 97.06 104 GLN A C 1
ATOM 807 O O . GLN A 1 104 ? 4.342 3.316 -13.257 1.00 97.06 104 GLN A O 1
ATOM 812 N N . ILE A 1 105 ? 4.445 2.271 -15.248 1.00 98.00 105 ILE A N 1
ATOM 813 C CA . ILE A 1 105 ? 3.745 3.307 -16.018 1.00 98.00 105 ILE A CA 1
ATOM 814 C C . ILE A 1 105 ? 2.352 3.564 -15.436 1.00 98.00 105 ILE A C 1
ATOM 816 O O . ILE A 1 105 ? 2.009 4.716 -15.173 1.00 98.00 105 ILE A O 1
ATOM 820 N N . SER A 1 106 ? 1.545 2.519 -15.220 1.00 97.38 106 SER A N 1
ATOM 821 C CA . SER A 1 106 ? 0.183 2.684 -14.710 1.00 97.38 106 SER A CA 1
ATOM 822 C C . SER A 1 106 ? 0.158 3.303 -13.320 1.00 97.38 106 SER A C 1
ATOM 824 O O . SER A 1 106 ? -0.658 4.190 -13.080 1.00 97.38 106 SER A O 1
ATOM 826 N N . ARG A 1 107 ? 1.065 2.880 -12.430 1.00 95.81 107 ARG A N 1
ATOM 827 C CA . ARG A 1 107 ? 1.203 3.438 -11.080 1.00 95.81 107 ARG A CA 1
ATOM 828 C C . ARG A 1 107 ? 1.508 4.933 -11.129 1.00 95.81 107 ARG A C 1
ATOM 830 O O . ARG A 1 107 ? 0.742 5.720 -10.586 1.00 95.81 107 ARG A O 1
ATOM 837 N N . VAL A 1 108 ? 2.567 5.327 -11.839 1.00 96.44 108 VAL A N 1
ATOM 838 C CA . VAL A 1 108 ? 2.978 6.738 -11.924 1.00 96.44 108 VAL A CA 1
ATOM 839 C C . VAL A 1 108 ? 1.896 7.597 -12.579 1.00 96.44 108 VAL A C 1
ATOM 841 O O . VAL A 1 108 ? 1.619 8.698 -12.107 1.00 96.44 108 VAL A O 1
ATOM 844 N N . LEU A 1 109 ? 1.232 7.103 -13.627 1.00 97.12 109 LEU A N 1
ATOM 845 C CA . LEU A 1 109 ? 0.120 7.820 -14.255 1.00 97.12 109 LEU A CA 1
ATOM 846 C C . LEU A 1 109 ? -1.070 7.986 -13.301 1.00 97.12 109 LEU A C 1
ATOM 848 O O . LEU A 1 109 ? -1.642 9.072 -13.239 1.00 97.12 109 LEU A O 1
ATOM 852 N N . ALA A 1 110 ? -1.431 6.946 -12.545 1.00 94.88 110 ALA A N 1
ATOM 853 C CA . ALA A 1 110 ? -2.520 7.012 -11.574 1.00 94.88 110 ALA A CA 1
ATOM 854 C C . ALA A 1 110 ? -2.209 7.989 -10.428 1.00 94.88 110 ALA A C 1
ATOM 856 O O . ALA A 1 110 ? -3.056 8.820 -10.097 1.00 94.88 110 ALA A O 1
ATOM 857 N N . ASP A 1 111 ? -0.988 7.955 -9.886 1.00 92.31 111 ASP A N 1
ATOM 858 C CA . ASP A 1 111 ? -0.537 8.873 -8.832 1.00 92.31 111 ASP A CA 1
ATOM 859 C C . ASP A 1 1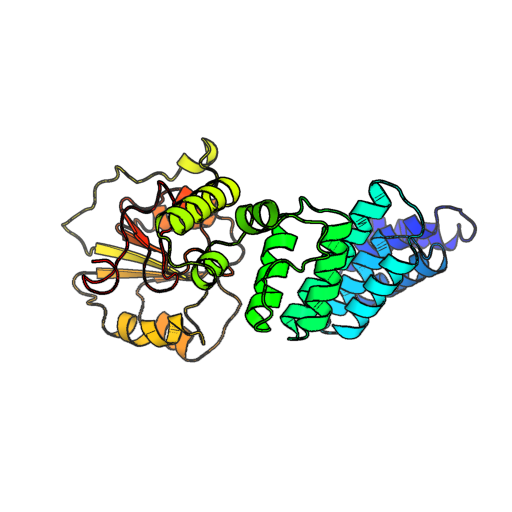11 ? -0.552 10.343 -9.299 1.00 92.31 111 ASP A C 1
ATOM 861 O O . ASP A 1 111 ? -0.806 11.249 -8.507 1.00 92.31 111 ASP A O 1
ATOM 865 N N . ASN A 1 112 ? -0.380 10.579 -10.605 1.00 93.44 112 ASN A N 1
ATOM 866 C CA . ASN A 1 112 ? -0.462 11.897 -11.244 1.00 93.44 112 ASN A CA 1
ATOM 867 C C . ASN A 1 112 ? -1.845 12.203 -11.860 1.00 93.44 112 ASN A C 1
ATOM 869 O O . ASN A 1 112 ? -1.955 13.058 -12.737 1.00 93.44 112 ASN A O 1
ATOM 873 N N . GLN A 1 113 ? -2.909 11.515 -11.422 1.00 93.81 113 GLN A N 1
ATOM 874 C CA . GLN A 1 113 ? -4.304 11.728 -11.858 1.00 93.81 113 GLN A CA 1
ATOM 875 C C . GLN A 1 113 ? -4.564 11.515 -13.364 1.00 93.81 113 GLN A C 1
ATOM 877 O O . GLN A 1 113 ? -5.640 11.830 -13.874 1.00 93.81 113 GLN A O 1
ATOM 882 N N . ALA A 1 114 ? -3.630 10.904 -14.094 1.00 96.25 114 ALA A N 1
ATOM 883 C CA . ALA A 1 114 ? -3.768 10.559 -15.507 1.00 96.25 114 ALA A CA 1
ATOM 884 C C . ALA A 1 114 ? -4.469 9.196 -15.684 1.00 96.25 114 ALA A C 1
ATOM 886 O O . ALA A 1 114 ? -3.966 8.292 -16.357 1.00 96.25 114 ALA A O 1
ATOM 887 N N . LEU A 1 115 ? -5.653 9.044 -15.079 1.00 96.06 115 LEU A N 1
ATOM 888 C CA . LEU A 1 115 ? -6.372 7.767 -14.956 1.00 96.06 115 LEU A CA 1
ATOM 889 C C . LEU A 1 115 ? -6.678 7.097 -16.302 1.00 96.06 115 LEU A C 1
ATOM 891 O O . LEU A 1 115 ? -6.543 5.882 -16.425 1.00 96.06 115 LEU A O 1
ATOM 895 N N . ALA A 1 116 ? -7.030 7.875 -17.330 1.00 95.94 116 ALA A N 1
ATOM 896 C CA . ALA A 1 116 ? -7.307 7.336 -18.662 1.00 95.94 116 ALA A CA 1
ATOM 897 C C . ALA A 1 116 ? -6.064 6.693 -19.302 1.00 95.94 116 ALA A C 1
ATOM 899 O O . ALA A 1 116 ? -6.164 5.646 -19.935 1.00 95.94 116 ALA A O 1
ATOM 900 N N . ALA A 1 117 ? -4.885 7.291 -19.115 1.00 96.69 117 ALA A N 1
ATOM 901 C CA . ALA A 1 117 ? -3.633 6.736 -19.618 1.00 96.69 117 ALA A CA 1
ATOM 902 C C . ALA A 1 117 ? -3.168 5.540 -18.767 1.00 96.69 117 ALA A C 1
ATOM 904 O O . ALA A 1 117 ? -2.671 4.555 -19.314 1.00 96.69 117 ALA A O 1
ATOM 905 N N . ALA A 1 118 ? -3.381 5.593 -17.446 1.00 97.31 118 ALA A N 1
ATOM 906 C CA . ALA A 1 118 ? -3.126 4.465 -16.553 1.00 97.31 118 ALA A CA 1
ATOM 907 C C . ALA A 1 118 ? -3.968 3.238 -16.942 1.00 97.31 118 ALA A C 1
ATOM 909 O O . ALA A 1 118 ? -3.444 2.131 -17.020 1.00 97.31 118 ALA A O 1
ATOM 910 N N . GLU A 1 119 ? -5.251 3.439 -17.259 1.00 95.19 119 GLU A N 1
ATOM 911 C CA . GLU A 1 119 ? -6.162 2.389 -17.726 1.00 95.19 119 GLU A CA 1
ATOM 912 C C . GLU A 1 119 ? -5.649 1.693 -18.996 1.00 95.19 119 GLU A C 1
ATOM 914 O O . GLU A 1 119 ? -5.715 0.468 -19.085 1.00 95.19 119 GLU A O 1
ATOM 919 N N . VAL A 1 120 ? -5.093 2.444 -19.955 1.00 95.00 120 VAL A N 1
ATOM 920 C CA . VAL A 1 120 ? -4.507 1.870 -21.179 1.00 95.00 120 VAL A CA 1
ATOM 921 C C . VAL A 1 120 ? -3.333 0.947 -20.844 1.00 95.00 120 VAL A C 1
ATOM 923 O O . VAL A 1 120 ? -3.294 -0.186 -21.325 1.00 95.00 120 VAL A O 1
ATOM 926 N N . ALA A 1 121 ? -2.412 1.392 -19.984 1.00 96.50 121 ALA A N 1
ATOM 927 C CA . ALA A 1 121 ? -1.268 0.581 -19.562 1.00 96.50 121 ALA A CA 1
ATOM 928 C C . ALA A 1 121 ? -1.703 -0.672 -18.778 1.00 96.50 121 ALA A C 1
ATOM 930 O O . ALA A 1 121 ? -1.175 -1.762 -18.999 1.00 96.50 121 ALA A O 1
ATOM 931 N N . LEU A 1 122 ? -2.712 -0.544 -17.910 1.00 95.12 122 LEU A N 1
ATOM 932 C CA . LEU A 1 122 ? -3.299 -1.666 -17.171 1.00 95.12 122 LEU A CA 1
ATOM 933 C C . LEU A 1 122 ? -3.965 -2.674 -18.109 1.00 95.12 122 LEU A C 1
ATOM 935 O O . LEU A 1 122 ? -3.781 -3.876 -17.935 1.00 95.12 122 LEU A O 1
ATOM 939 N N . ASN A 1 123 ? -4.681 -2.212 -19.136 1.00 93.38 123 ASN A N 1
ATOM 940 C CA . ASN A 1 123 ? -5.284 -3.098 -20.128 1.00 93.38 123 ASN A CA 1
ATOM 941 C C . ASN A 1 123 ? -4.217 -3.880 -20.912 1.00 93.38 123 ASN A C 1
ATOM 943 O O . ASN A 1 123 ? -4.340 -5.092 -21.062 1.00 93.38 123 ASN A O 1
ATOM 947 N N . GLN A 1 124 ? -3.135 -3.219 -21.336 1.00 93.88 124 GLN A N 1
ATOM 948 C CA . GLN A 1 124 ? -1.992 -3.895 -21.967 1.00 93.88 124 GLN A CA 1
ATOM 949 C C . GLN A 1 124 ? -1.339 -4.915 -21.024 1.00 93.88 124 GLN A C 1
ATOM 951 O O . GLN A 1 124 ? -0.907 -5.982 -21.452 1.00 93.88 124 GLN A O 1
ATOM 956 N N . CYS A 1 125 ? -1.281 -4.610 -19.728 1.00 94.19 125 CYS A N 1
ATOM 957 C CA . CYS A 1 125 ? -0.765 -5.530 -18.727 1.00 94.19 125 CYS A CA 1
ATOM 958 C C . CYS A 1 125 ? -1.665 -6.771 -18.589 1.00 94.19 125 CYS A C 1
ATOM 960 O O . CYS A 1 125 ? -1.159 -7.890 -18.582 1.00 94.19 125 CYS A O 1
ATOM 962 N N . LEU A 1 126 ? -2.991 -6.599 -18.575 1.00 91.25 126 LEU A N 1
ATOM 963 C CA . LEU A 1 126 ? -3.958 -7.705 -18.562 1.00 91.25 126 LEU A CA 1
ATOM 964 C C . LEU A 1 126 ? -3.938 -8.539 -19.852 1.00 91.25 126 LEU A C 1
ATOM 966 O O . LEU A 1 126 ? -4.183 -9.741 -19.795 1.00 91.25 126 LEU A O 1
ATOM 970 N N . ASP A 1 127 ? -3.614 -7.933 -20.998 1.00 90.88 127 ASP A N 1
ATOM 971 C CA . ASP A 1 127 ? -3.414 -8.654 -22.262 1.00 90.88 127 ASP A CA 1
ATOM 972 C C . ASP A 1 127 ? -2.203 -9.601 -22.222 1.00 90.88 127 ASP A C 1
ATOM 974 O O . ASP A 1 127 ? -2.218 -10.636 -22.891 1.00 90.88 127 ASP A O 1
ATOM 978 N N . LEU A 1 128 ? -1.158 -9.240 -21.467 1.00 90.62 128 LEU A N 1
ATOM 979 C CA . LEU A 1 128 ? 0.080 -10.015 -21.322 1.00 90.62 128 LEU A CA 1
ATOM 980 C C . LEU A 1 128 ? 0.033 -11.000 -20.147 1.00 90.62 128 LEU A C 1
ATOM 982 O O . LEU A 1 128 ? 0.570 -12.102 -20.237 1.00 90.62 128 LEU A O 1
ATOM 986 N N . ALA A 1 129 ? -0.589 -10.593 -19.043 1.00 88.62 129 ALA A N 1
ATOM 987 C CA . ALA A 1 129 ? -0.626 -11.310 -17.776 1.00 88.62 129 ALA A CA 1
ATOM 988 C C . ALA A 1 129 ? -2.046 -11.252 -17.173 1.00 88.62 129 ALA A C 1
ATOM 990 O O . ALA A 1 129 ? -2.275 -10.560 -16.176 1.00 88.62 129 ALA A O 1
ATOM 991 N N . PRO A 1 130 ? -3.017 -11.998 -17.736 1.00 86.94 130 PRO A N 1
ATOM 992 C CA . PRO A 1 130 ? -4.426 -11.935 -17.324 1.00 86.94 130 PRO A CA 1
ATOM 993 C C . PRO A 1 130 ? -4.674 -12.405 -15.879 1.00 86.94 130 PRO A C 1
ATOM 995 O O . PRO A 1 130 ? -5.742 -12.162 -15.308 1.00 86.94 130 PRO A O 1
ATOM 998 N N . ASP A 1 131 ? -3.699 -13.082 -15.271 1.00 84.50 131 ASP A N 1
ATOM 999 C CA . ASP A 1 131 ? -3.766 -13.572 -13.894 1.00 84.50 131 ASP A CA 1
ATOM 1000 C C . ASP A 1 131 ? -3.132 -12.635 -12.857 1.00 84.50 131 ASP A C 1
ATOM 1002 O O . ASP A 1 131 ? -3.204 -12.917 -11.658 1.00 84.50 131 ASP A O 1
ATOM 1006 N N . ALA A 1 132 ? -2.567 -11.499 -13.283 1.00 85.06 132 ALA A N 1
ATOM 1007 C CA . ALA A 1 132 ? -1.987 -10.508 -12.384 1.00 85.06 132 ALA A CA 1
ATOM 1008 C C . ALA A 1 132 ? -3.079 -9.823 -11.533 1.00 85.06 132 ALA A C 1
ATOM 1010 O O . ALA A 1 132 ? -3.860 -8.991 -12.011 1.00 85.06 132 ALA A O 1
ATOM 1011 N N . ARG A 1 133 ? -3.151 -10.203 -10.249 1.00 83.31 133 ARG A N 1
ATOM 1012 C CA . ARG A 1 133 ? -4.170 -9.732 -9.294 1.00 83.31 133 ARG A CA 1
ATOM 1013 C C . ARG A 1 133 ? -4.101 -8.229 -9.070 1.00 83.31 133 ARG A C 1
ATOM 1015 O O . ARG A 1 133 ? -5.106 -7.552 -9.238 1.00 83.31 133 ARG A O 1
ATOM 1022 N N . ASP A 1 134 ? -2.909 -7.731 -8.772 1.00 86.31 134 ASP A N 1
ATOM 1023 C CA . ASP A 1 134 ? -2.626 -6.315 -8.540 1.00 86.31 134 ASP A CA 1
ATOM 1024 C C . ASP A 1 134 ? -3.053 -5.429 -9.722 1.00 86.31 134 ASP A C 1
ATOM 1026 O O . ASP A 1 134 ? -3.588 -4.340 -9.535 1.00 86.31 134 ASP A O 1
ATOM 1030 N N . VAL A 1 135 ? -2.904 -5.930 -10.950 1.00 90.50 135 VAL A N 1
ATOM 1031 C CA . VAL A 1 135 ? -3.329 -5.232 -12.174 1.00 90.50 135 VAL A CA 1
ATOM 1032 C C . VAL A 1 135 ? -4.847 -5.202 -12.293 1.00 90.50 135 VAL A C 1
ATOM 1034 O O . VAL A 1 135 ? -5.413 -4.171 -12.641 1.00 90.50 135 VAL A O 1
ATOM 1037 N N . SER A 1 136 ? -5.516 -6.320 -11.993 1.00 88.38 136 SER A N 1
ATOM 1038 C CA . SER A 1 136 ? -6.982 -6.401 -12.025 1.00 88.38 136 SER A CA 1
ATOM 1039 C C . SER A 1 136 ? -7.611 -5.413 -11.038 1.00 88.38 136 SER A C 1
ATOM 1041 O O . SER A 1 136 ? -8.560 -4.713 -11.390 1.00 88.38 136 SER A O 1
ATOM 1043 N N . GLU A 1 137 ? -7.047 -5.319 -9.828 1.00 88.50 137 GLU A N 1
ATOM 1044 C CA . GLU A 1 137 ? -7.458 -4.361 -8.795 1.00 88.50 137 GLU A CA 1
ATOM 1045 C C . GLU A 1 137 ? -7.340 -2.919 -9.297 1.00 88.50 137 GLU A C 1
ATOM 1047 O O . GLU A 1 137 ? -8.319 -2.170 -9.288 1.00 88.50 137 GLU A O 1
ATOM 1052 N N . GLN A 1 138 ? -6.158 -2.547 -9.797 1.00 90.50 138 GLN A N 1
ATOM 1053 C CA . GLN A 1 138 ? -5.890 -1.195 -10.289 1.00 90.50 138 GLN A CA 1
ATOM 1054 C C . GLN A 1 138 ? -6.727 -0.847 -11.524 1.00 90.50 138 GLN A C 1
ATOM 1056 O O . GLN A 1 138 ? -7.200 0.282 -11.640 1.00 90.50 138 GLN A O 1
ATOM 1061 N N . PHE A 1 139 ? -6.946 -1.799 -12.435 1.00 92.19 139 PHE A N 1
ATOM 1062 C CA . PHE A 1 139 ? -7.742 -1.589 -13.646 1.00 92.19 139 PHE A CA 1
ATOM 1063 C C . PHE A 1 139 ? -9.188 -1.234 -13.309 1.00 92.19 139 PHE A C 1
ATOM 1065 O O . PHE A 1 139 ? -9.727 -0.252 -13.824 1.00 92.19 139 PHE A O 1
ATOM 1072 N N . VAL A 1 140 ? -9.811 -1.998 -12.408 1.00 89.44 140 VAL A N 1
ATOM 1073 C CA . VAL A 1 140 ? -11.187 -1.713 -11.998 1.00 89.44 140 VAL A CA 1
ATOM 1074 C C . VAL A 1 140 ? -11.265 -0.413 -11.204 1.00 89.44 140 VAL A C 1
ATOM 1076 O O . VAL A 1 140 ? -12.146 0.397 -11.485 1.00 89.44 140 VAL A O 1
ATOM 1079 N N . ALA A 1 141 ? -10.322 -0.156 -10.293 1.00 89.25 141 ALA A N 1
ATOM 1080 C CA . ALA A 1 141 ? -10.263 1.112 -9.570 1.00 89.25 141 ALA A CA 1
ATOM 1081 C C . ALA A 1 141 ? -10.146 2.316 -10.525 1.00 89.25 141 ALA A C 1
ATOM 1083 O O . ALA A 1 141 ? -10.902 3.276 -10.395 1.00 89.25 141 ALA A O 1
ATOM 1084 N N . ALA A 1 142 ? -9.276 2.246 -11.539 1.00 92.00 142 ALA A N 1
ATOM 1085 C CA . ALA A 1 142 ? -9.114 3.309 -12.531 1.00 92.00 142 ALA A CA 1
ATOM 1086 C C . ALA A 1 142 ? -10.398 3.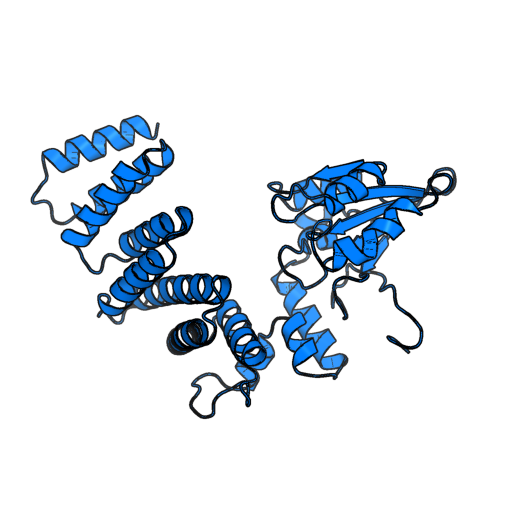563 -13.336 1.00 92.00 142 ALA A C 1
ATOM 1088 O O . ALA A 1 142 ? -10.714 4.714 -13.640 1.00 92.00 142 ALA A O 1
ATOM 1089 N N . ARG A 1 143 ? -11.155 2.513 -13.680 1.00 92.06 143 ARG A N 1
ATOM 1090 C CA . ARG A 1 143 ? -12.437 2.655 -14.390 1.00 92.06 143 ARG A CA 1
ATOM 1091 C C . ARG A 1 143 ? -13.541 3.220 -13.504 1.00 92.06 143 ARG A C 1
ATOM 1093 O O . ARG A 1 143 ? -14.277 4.091 -13.966 1.00 92.06 143 ARG A O 1
ATOM 1100 N N . LEU A 1 144 ? -13.631 2.770 -12.251 1.00 89.62 144 LEU A N 1
ATOM 1101 C CA . LEU A 1 144 ? -14.580 3.298 -11.266 1.00 89.62 144 LEU A CA 1
ATOM 1102 C C . LEU A 1 144 ? -14.357 4.796 -11.033 1.00 89.62 144 LEU A C 1
ATOM 1104 O O . LEU A 1 144 ? -15.305 5.566 -11.138 1.00 89.62 144 LEU A O 1
ATOM 1108 N N . SER A 1 145 ? -13.107 5.226 -10.838 1.00 91.00 145 SER A N 1
ATOM 1109 C CA . SER A 1 145 ? -12.757 6.645 -10.666 1.00 91.00 145 SER A CA 1
ATOM 1110 C C . SER A 1 145 ? -13.057 7.517 -11.893 1.00 91.00 145 SER A C 1
ATOM 1112 O O . SER A 1 145 ? -13.151 8.733 -11.775 1.00 91.00 145 SER A O 1
ATOM 1114 N N . GLN A 1 146 ? -13.206 6.911 -13.074 1.00 93.62 146 GLN A N 1
ATOM 1115 C CA . GLN A 1 146 ? -13.595 7.589 -14.314 1.00 93.62 146 GLN A CA 1
ATOM 1116 C C . GLN A 1 146 ? -15.091 7.435 -14.642 1.00 93.62 146 GLN A C 1
ATOM 1118 O O . GLN A 1 146 ? -15.512 7.850 -15.721 1.00 93.62 146 GLN A O 1
ATOM 1123 N N . CYS A 1 147 ? -15.886 6.800 -13.771 1.00 92.75 147 CYS A N 1
ATOM 1124 C CA . CYS A 1 147 ? -17.297 6.480 -14.018 1.00 92.75 147 CYS A CA 1
ATOM 1125 C C . CYS A 1 147 ? -17.526 5.691 -15.328 1.00 92.75 147 CYS A C 1
ATOM 1127 O O . CYS A 1 147 ? -18.507 5.908 -16.039 1.00 92.75 147 CYS A O 1
ATOM 1129 N N . LYS A 1 148 ? -16.605 4.784 -15.689 1.00 91.06 148 LYS A N 1
ATOM 1130 C CA . LYS A 1 148 ? -16.699 3.980 -16.920 1.00 91.06 148 LYS A CA 1
ATOM 1131 C C . LYS A 1 148 ? -17.344 2.619 -16.662 1.00 91.06 148 LYS A C 1
ATOM 1133 O O . LYS A 1 148 ? -16.705 1.704 -16.135 1.00 91.06 148 LYS A O 1
ATOM 1138 N N . TRP A 1 149 ? -18.575 2.452 -17.145 1.00 88.25 149 TRP A N 1
ATOM 1139 C CA . TRP A 1 149 ? -19.328 1.193 -17.098 1.00 88.25 149 TRP A CA 1
ATOM 1140 C C . TRP A 1 149 ? -19.573 0.604 -18.504 1.00 88.25 149 TRP A C 1
ATOM 1142 O O . TRP A 1 149 ? -19.698 1.374 -19.455 1.00 88.25 149 TRP A O 1
ATOM 1152 N N . PRO A 1 150 ? -19.645 -0.737 -18.661 1.00 84.50 150 PRO A N 1
ATOM 1153 C CA . PRO A 1 150 ? -19.393 -1.754 -17.634 1.00 84.50 150 PRO A CA 1
ATOM 1154 C C . PRO A 1 150 ? -17.916 -1.778 -17.198 1.00 84.50 150 PRO A C 1
ATOM 1156 O O . PRO A 1 150 ? -17.027 -1.374 -17.946 1.00 84.50 150 PRO A O 1
ATOM 1159 N N . MET A 1 151 ? -17.633 -2.240 -15.973 1.00 80.94 151 MET A N 1
ATOM 1160 C CA . MET A 1 151 ? -16.252 -2.301 -15.453 1.00 80.94 151 MET A CA 1
ATOM 1161 C C . MET A 1 151 ? -15.355 -3.239 -16.271 1.00 80.94 151 MET A C 1
ATOM 1163 O O . MET A 1 151 ? -14.151 -3.029 -16.347 1.00 80.94 151 MET A O 1
ATOM 1167 N N . THR A 1 152 ? -15.945 -4.259 -16.893 1.00 79.81 152 THR A N 1
ATOM 1168 C CA . THR A 1 152 ? -15.283 -5.127 -17.867 1.00 79.81 152 THR A CA 1
ATOM 1169 C C . THR A 1 152 ? -15.719 -4.690 -19.264 1.00 79.81 152 THR A C 1
ATOM 1171 O O . THR A 1 152 ? -16.888 -4.893 -19.593 1.00 79.81 152 THR A O 1
ATOM 1174 N N . PRO A 1 153 ? -14.836 -4.081 -20.076 1.00 80.25 153 PRO A N 1
ATOM 1175 C CA . PRO A 1 153 ? -15.149 -3.771 -21.467 1.00 80.25 153 PRO A CA 1
ATOM 1176 C C . PRO A 1 153 ? -15.533 -5.034 -22.245 1.00 80.25 153 PRO A C 1
ATOM 1178 O O . PRO A 1 153 ? -14.956 -6.093 -22.007 1.00 80.25 153 PRO A O 1
ATOM 1181 N N . GLU A 1 154 ? -16.446 -4.918 -23.211 1.00 78.25 154 GLU A N 1
ATOM 1182 C CA . GLU A 1 154 ? -16.908 -6.056 -24.029 1.00 78.25 154 GLU A CA 1
ATOM 1183 C C . GLU A 1 154 ? -15.763 -6.760 -24.774 1.00 78.25 154 GLU A C 1
ATOM 1185 O O . GLU A 1 154 ? -15.765 -7.979 -24.908 1.00 78.25 154 GLU A O 1
ATOM 1190 N N . ASN A 1 155 ? -14.737 -6.002 -25.173 1.00 77.81 155 ASN A N 1
ATOM 1191 C CA . ASN A 1 155 ? -13.554 -6.513 -25.869 1.00 77.81 155 ASN A CA 1
ATOM 1192 C C . ASN A 1 155 ? -12.423 -6.955 -24.921 1.00 77.81 155 ASN A C 1
ATOM 1194 O O . ASN A 1 155 ? -11.293 -7.159 -25.366 1.00 77.81 155 ASN A O 1
ATOM 1198 N N . SER A 1 156 ? -12.678 -7.055 -23.613 1.00 80.56 156 SER A N 1
ATOM 1199 C CA . SER A 1 156 ? -11.656 -7.495 -22.664 1.00 80.56 156 SER A CA 1
ATOM 1200 C C . SER A 1 156 ? -11.364 -8.984 -22.836 1.00 80.56 156 SER A C 1
ATOM 1202 O O . SER A 1 156 ? -12.272 -9.814 -22.840 1.00 80.56 156 SER A O 1
ATOM 1204 N N . LYS A 1 157 ? -10.077 -9.343 -22.895 1.00 82.50 157 LYS A N 1
ATOM 1205 C CA . LYS A 1 157 ? -9.643 -10.749 -22.847 1.00 82.50 157 LYS A CA 1
ATOM 1206 C C . LYS A 1 157 ? -9.841 -11.382 -21.468 1.00 82.50 157 LYS A C 1
ATOM 1208 O O . LYS A 1 157 ? -9.738 -12.598 -21.330 1.00 82.50 157 LYS A O 1
ATOM 1213 N N . VAL A 1 158 ? -10.114 -10.568 -20.448 1.00 84.56 158 VAL A N 1
ATOM 1214 C CA . VAL A 1 158 ? -10.334 -11.016 -19.076 1.00 84.56 158 VAL A CA 1
ATOM 1215 C C . VAL A 1 158 ? -11.832 -11.083 -18.811 1.00 84.56 158 VAL A C 1
ATOM 1217 O O . VAL A 1 158 ? -12.550 -10.093 -18.939 1.00 84.56 158 VAL A O 1
ATOM 1220 N N . SER A 1 159 ? -12.320 -12.258 -18.411 1.00 86.12 159 SER A N 1
ATOM 1221 C CA . SER A 1 159 ? -13.747 -12.422 -18.123 1.00 86.12 159 SER A CA 1
ATOM 1222 C C . SER A 1 159 ? -14.188 -11.576 -16.920 1.00 86.12 159 SER A C 1
ATOM 1224 O O . SER A 1 159 ? -13.423 -11.348 -15.979 1.00 86.12 159 SER A O 1
ATOM 1226 N N . ARG A 1 160 ? -15.470 -11.186 -16.885 1.00 85.19 160 ARG A N 1
ATOM 1227 C CA . ARG A 1 160 ? -16.063 -10.495 -15.724 1.00 85.19 160 ARG A CA 1
ATOM 1228 C C . ARG A 1 160 ? -15.817 -11.265 -14.426 1.00 85.19 160 ARG A C 1
ATOM 1230 O O . ARG A 1 160 ? -15.376 -10.681 -13.445 1.00 85.19 160 ARG A O 1
ATOM 1237 N N . ARG A 1 161 ? -16.049 -12.583 -14.422 1.00 86.06 161 ARG A N 1
ATOM 1238 C CA . ARG A 1 161 ? -15.802 -13.449 -13.254 1.00 86.06 161 ARG A CA 1
ATOM 1239 C C . ARG A 1 161 ? -14.353 -13.351 -12.777 1.00 86.06 161 ARG A C 1
ATOM 1241 O O . ARG A 1 161 ? -14.104 -13.267 -11.578 1.00 86.06 161 ARG A O 1
ATOM 1248 N N . GLN A 1 162 ? -13.414 -13.361 -13.716 1.00 84.94 162 GLN A N 1
ATOM 1249 C CA . GLN A 1 162 ? -11.989 -13.304 -13.434 1.00 84.94 162 GLN A CA 1
ATOM 1250 C C . GLN A 1 162 ? -11.591 -11.967 -12.791 1.00 84.94 162 GLN A C 1
ATOM 1252 O O . GLN A 1 162 ? -10.915 -11.988 -11.763 1.00 84.94 162 GLN A O 1
ATOM 1257 N N . LEU A 1 163 ? -12.084 -10.836 -13.311 1.00 84.38 163 LEU A N 1
ATOM 1258 C CA . LEU A 1 163 ? -11.876 -9.512 -12.707 1.00 84.38 163 LEU A CA 1
ATOM 1259 C C . LEU A 1 163 ? -12.518 -9.404 -11.320 1.00 84.38 163 LEU A C 1
ATOM 1261 O O . LEU A 1 163 ? -11.844 -9.043 -10.360 1.00 84.38 163 LEU A O 1
ATOM 1265 N N . LEU A 1 164 ? -13.795 -9.783 -11.194 1.00 84.25 164 LEU A N 1
ATOM 1266 C CA . LEU A 1 164 ? -14.532 -9.705 -9.927 1.00 84.25 164 LEU A CA 1
ATOM 1267 C C . LEU A 1 164 ? -13.878 -10.529 -8.816 1.00 84.25 164 LEU A C 1
ATOM 1269 O O . LEU A 1 164 ? -13.820 -10.093 -7.672 1.00 84.25 164 LEU A O 1
ATOM 1273 N N . SER A 1 165 ? -13.333 -11.699 -9.152 1.00 84.62 165 SER A N 1
ATOM 1274 C CA . SER A 1 165 ? -12.669 -12.577 -8.181 1.00 84.62 165 SER A CA 1
ATOM 1275 C C . SER A 1 165 ? -11.363 -12.013 -7.604 1.00 84.62 165 SER A C 1
ATOM 1277 O O . SER A 1 165 ? -10.784 -12.632 -6.705 1.00 84.62 165 SER A O 1
ATOM 1279 N N . ARG A 1 166 ? -10.868 -10.901 -8.156 1.00 86.00 166 ARG A N 1
ATOM 1280 C CA . ARG A 1 166 ? -9.592 -10.268 -7.813 1.00 86.00 166 ARG A CA 1
ATOM 1281 C C . ARG A 1 166 ? -9.756 -8.814 -7.392 1.00 86.00 166 ARG A C 1
ATOM 1283 O O . ARG A 1 166 ? -8.759 -8.117 -7.322 1.00 86.00 166 ARG A O 1
ATOM 1290 N N . LEU A 1 167 ? -10.977 -8.346 -7.144 1.00 87.88 167 LEU A N 1
ATOM 1291 C CA . LEU A 1 167 ? -11.175 -6.985 -6.665 1.00 87.88 167 LEU A CA 1
ATOM 1292 C C . LEU A 1 167 ? -10.616 -6.812 -5.260 1.00 87.88 167 LEU A C 1
ATOM 1294 O O . LEU A 1 167 ? -10.778 -7.672 -4.394 1.00 87.88 167 LEU A O 1
ATOM 1298 N N . HIS A 1 168 ? -10.016 -5.649 -5.042 1.00 91.31 168 HIS A N 1
ATOM 1299 C CA . HIS A 1 168 ? -9.664 -5.189 -3.715 1.00 91.31 168 HIS A CA 1
ATOM 1300 C C . HIS A 1 168 ? -10.955 -4.944 -2.910 1.00 91.31 168 HIS A C 1
ATOM 1302 O O . HIS A 1 168 ? -11.903 -4.396 -3.486 1.00 91.31 168 HIS A O 1
ATOM 1308 N N . PRO A 1 169 ? -11.022 -5.279 -1.605 1.00 94.31 169 PRO A N 1
ATOM 1309 C CA . PRO A 1 169 ? -12.253 -5.151 -0.818 1.00 94.31 169 PRO A CA 1
ATOM 1310 C C . PRO A 1 169 ? -12.889 -3.756 -0.875 1.00 94.31 169 PRO A C 1
ATOM 1312 O O . PRO A 1 169 ? -14.101 -3.635 -1.021 1.00 94.31 169 PRO A O 1
ATOM 1315 N N . LEU A 1 170 ? -12.081 -2.691 -0.870 1.00 92.06 170 LEU A N 1
ATOM 1316 C CA . LEU A 1 170 ? -12.588 -1.321 -1.019 1.00 92.06 170 LEU A CA 1
ATOM 1317 C C . LEU A 1 170 ? -13.286 -1.071 -2.371 1.00 92.06 170 LEU A C 1
ATOM 1319 O O . LEU A 1 170 ? -14.288 -0.366 -2.431 1.00 92.06 170 LEU A O 1
ATOM 1323 N N . SER A 1 171 ? -12.795 -1.666 -3.462 1.00 91.19 171 SER A N 1
ATOM 1324 C CA . SER A 1 171 ? -13.455 -1.572 -4.771 1.00 91.19 171 SER A CA 1
ATOM 1325 C C . SER A 1 171 ? -14.731 -2.410 -4.828 1.00 91.19 171 SER A C 1
ATOM 1327 O O . SER A 1 171 ? -15.648 -2.062 -5.567 1.00 91.19 171 SER A O 1
ATOM 1329 N N . VAL A 1 172 ? -14.813 -3.491 -4.045 1.00 92.50 172 VAL A N 1
ATOM 1330 C CA . VAL A 1 172 ? -16.045 -4.280 -3.912 1.00 92.50 172 VAL A CA 1
ATOM 1331 C C . VAL A 1 172 ? -17.152 -3.454 -3.259 1.00 92.50 172 VAL A C 1
ATOM 1333 O O . VAL A 1 172 ? -18.269 -3.482 -3.769 1.00 92.50 172 VAL A O 1
ATOM 1336 N N . CYS A 1 173 ? -16.841 -2.655 -2.231 1.00 90.88 173 CYS A N 1
ATOM 1337 C CA . CYS A 1 173 ? -17.805 -1.746 -1.591 1.00 90.88 173 CYS A CA 1
ATOM 1338 C C . CYS A 1 173 ? -18.446 -0.760 -2.585 1.00 90.88 173 CYS A C 1
ATOM 1340 O O . CYS A 1 173 ? -19.616 -0.423 -2.453 1.00 90.88 173 CYS A O 1
ATOM 1342 N N . ALA A 1 174 ? -17.697 -0.310 -3.598 1.00 89.00 174 ALA A N 1
ATOM 1343 C CA . ALA A 1 174 ? -18.216 0.567 -4.651 1.00 89.00 174 ALA A CA 1
ATOM 1344 C C . ALA A 1 174 ? -18.950 -0.188 -5.776 1.00 89.00 174 ALA A C 1
ATOM 1346 O O . ALA A 1 174 ? -19.629 0.427 -6.597 1.00 89.00 174 ALA A O 1
ATOM 1347 N N . TYR A 1 175 ? -18.779 -1.508 -5.857 1.00 87.00 175 TYR A N 1
ATOM 1348 C CA . TYR A 1 175 ? -19.338 -2.336 -6.920 1.00 87.00 175 TYR A CA 1
ATOM 1349 C C . TYR A 1 175 ? -20.673 -2.983 -6.540 1.00 87.00 175 TYR A C 1
ATOM 1351 O O . TYR A 1 175 ? -21.545 -3.120 -7.399 1.00 87.00 175 TYR A O 1
ATOM 1359 N N . THR A 1 176 ? -20.827 -3.427 -5.293 1.00 89.50 176 THR A N 1
ATOM 1360 C CA . THR A 1 176 ? -22.021 -4.149 -4.844 1.00 89.50 176 THR A CA 1
ATOM 1361 C C . THR A 1 176 ? -22.279 -3.953 -3.357 1.00 89.50 176 THR A C 1
ATOM 1363 O O . THR A 1 176 ? -21.351 -3.856 -2.556 1.00 89.50 176 THR A O 1
ATOM 1366 N N . ASP A 1 177 ? -23.559 -3.944 -3.010 1.00 92.12 177 ASP A N 1
ATOM 1367 C CA . ASP A 1 177 ? -24.123 -3.938 -1.664 1.00 92.12 177 ASP A CA 1
ATOM 1368 C C . ASP A 1 177 ? -24.373 -5.349 -1.099 1.00 92.12 177 ASP A C 1
ATOM 1370 O O . ASP A 1 177 ? -24.860 -5.468 0.019 1.00 92.12 177 ASP A O 1
ATOM 1374 N N . ASP A 1 178 ? -24.020 -6.421 -1.824 1.00 95.12 178 ASP A N 1
ATOM 1375 C CA . ASP A 1 178 ? -24.148 -7.801 -1.339 1.00 95.12 178 ASP A CA 1
ATOM 1376 C C . ASP A 1 178 ? -23.146 -8.072 -0.192 1.00 95.12 178 ASP A C 1
ATOM 1378 O O . ASP A 1 178 ? -21.933 -8.182 -0.440 1.00 95.12 178 ASP A O 1
ATOM 1382 N N . PRO A 1 179 ? -23.619 -8.238 1.061 1.00 94.00 179 PRO A N 1
ATOM 1383 C CA . PRO A 1 179 ? -22.739 -8.402 2.212 1.00 94.00 179 PRO A CA 1
ATOM 1384 C C . PRO A 1 179 ? -22.001 -9.748 2.204 1.00 94.00 179 PRO A C 1
ATOM 1386 O O . PRO A 1 179 ? -20.891 -9.843 2.731 1.00 94.00 179 PRO A O 1
ATOM 1389 N N . LEU A 1 180 ? -22.565 -10.792 1.584 1.00 95.69 180 LEU A N 1
ATOM 1390 C CA . LEU A 1 180 ? -21.907 -12.096 1.476 1.00 95.69 180 LEU A CA 1
ATOM 1391 C C . LEU A 1 180 ? -20.775 -12.049 0.452 1.00 95.69 180 LEU A C 1
ATOM 1393 O O . LEU A 1 180 ? -19.712 -12.633 0.680 1.00 95.69 180 LEU A O 1
ATOM 1397 N N . PHE A 1 181 ? -20.966 -11.324 -0.652 1.00 94.94 181 PHE A N 1
ATOM 1398 C CA . PHE A 1 181 ? -19.896 -11.105 -1.620 1.00 94.94 181 PHE A CA 1
ATOM 1399 C C . PHE A 1 181 ? -18.769 -10.248 -1.035 1.00 94.94 181 PHE A C 1
ATOM 1401 O O . PHE A 1 181 ? -17.596 -10.599 -1.193 1.00 94.94 181 PHE A O 1
ATOM 1408 N N . GLN A 1 182 ? -19.105 -9.177 -0.307 1.00 96.06 182 GLN A N 1
ATOM 1409 C CA . GLN A 1 182 ? -18.123 -8.367 0.421 1.00 96.06 182 GLN A CA 1
ATOM 1410 C C . GLN A 1 182 ? -17.336 -9.212 1.434 1.00 96.06 182 GLN A C 1
ATOM 1412 O O . GLN A 1 182 ? -16.106 -9.159 1.449 1.00 96.06 182 GLN A O 1
ATOM 1417 N N . LEU A 1 183 ? -18.014 -10.063 2.215 1.00 96.75 183 LEU A N 1
ATOM 1418 C CA . LEU A 1 183 ? -17.364 -10.974 3.160 1.00 96.75 183 LEU A CA 1
ATOM 1419 C C . LEU A 1 183 ? -16.406 -11.951 2.470 1.00 96.75 183 LEU A C 1
ATOM 1421 O O . LEU A 1 183 ? -15.263 -12.095 2.902 1.00 96.75 183 LEU A O 1
ATOM 1425 N N . ALA A 1 184 ? -16.848 -12.599 1.391 1.00 95.81 184 ALA A N 1
ATOM 1426 C CA . ALA A 1 184 ? -16.025 -13.552 0.652 1.00 95.81 184 ALA A CA 1
ATOM 1427 C C . ALA A 1 184 ? -14.796 -12.885 0.009 1.00 95.81 184 ALA A C 1
ATOM 1429 O O . ALA A 1 184 ? -13.704 -13.459 0.011 1.00 95.81 184 ALA A O 1
ATOM 1430 N N . ALA A 1 185 ? -14.956 -11.671 -0.527 1.00 94.38 185 ALA A N 1
ATOM 1431 C CA . ALA A 1 185 ? -13.853 -10.901 -1.090 1.00 94.38 185 ALA A CA 1
ATOM 1432 C C . ALA A 1 185 ? -12.836 -10.496 -0.011 1.00 94.38 185 ALA A C 1
ATOM 1434 O O . ALA A 1 185 ? -11.635 -10.688 -0.212 1.00 94.38 185 ALA A O 1
ATOM 1435 N N . SER A 1 186 ? -13.308 -10.009 1.142 1.00 96.25 186 SER A N 1
ATOM 1436 C CA . SER A 1 186 ? -12.457 -9.656 2.281 1.00 96.25 186 SER A CA 1
ATOM 1437 C C . SER A 1 186 ? -11.707 -10.864 2.854 1.00 96.25 186 SER A C 1
ATOM 1439 O O . SER A 1 186 ? -10.496 -10.772 3.044 1.00 96.25 186 SER A O 1
ATOM 1441 N N . ASP A 1 187 ? -12.363 -12.014 3.065 1.00 95.88 187 ASP A N 1
ATOM 1442 C CA . ASP A 1 187 ? -11.695 -13.240 3.555 1.00 95.88 187 ASP A CA 1
ATOM 1443 C C . ASP A 1 187 ? -10.604 -13.706 2.589 1.00 95.88 187 ASP A C 1
ATOM 1445 O O . ASP A 1 187 ? -9.457 -13.931 2.991 1.00 95.88 187 ASP A O 1
ATOM 1449 N N . LYS A 1 188 ? -10.917 -13.762 1.290 1.00 93.50 188 LYS A N 1
ATOM 1450 C CA . LYS A 1 188 ? -9.935 -14.130 0.269 1.00 93.50 188 LYS A CA 1
ATOM 1451 C C . LYS A 1 188 ? -8.751 -13.163 0.250 1.00 93.50 188 LYS A C 1
ATOM 1453 O O . LYS A 1 188 ? -7.609 -13.606 0.132 1.00 93.50 188 LYS A O 1
ATOM 1458 N N . TYR A 1 189 ? -9.011 -11.861 0.350 1.00 93.31 189 TYR A N 1
ATOM 1459 C CA . TYR A 1 189 ? -7.970 -10.839 0.387 1.00 93.31 189 TYR A CA 1
ATOM 1460 C C . T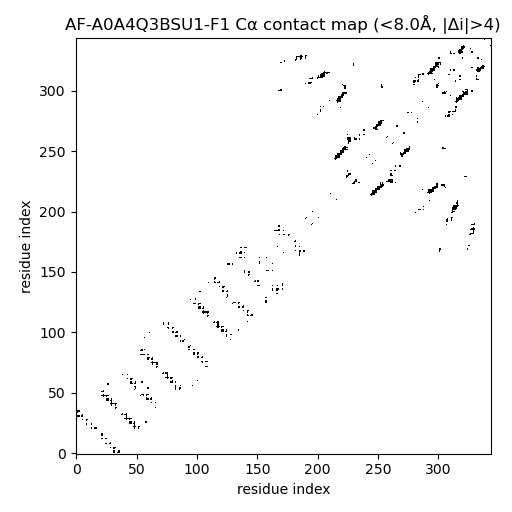YR A 1 189 ? -7.062 -11.017 1.610 1.00 93.31 189 TYR A C 1
ATOM 1462 O O . TYR A 1 189 ? -5.843 -11.113 1.454 1.00 93.31 189 TYR A O 1
ATOM 1470 N N . VAL A 1 190 ? -7.638 -11.166 2.807 1.00 94.38 190 VAL A N 1
ATOM 1471 C CA . VAL A 1 190 ? -6.885 -11.354 4.058 1.00 94.38 190 VAL A CA 1
ATOM 1472 C C . VAL A 1 190 ? -6.012 -12.600 4.022 1.00 94.38 190 VAL A C 1
ATOM 1474 O O . VAL A 1 190 ? -4.846 -12.518 4.396 1.00 94.38 190 VAL A O 1
ATOM 1477 N N . ARG A 1 191 ? -6.518 -13.737 3.527 1.00 92.25 191 ARG A N 1
ATOM 1478 C CA . ARG A 1 191 ? -5.724 -14.977 3.427 1.00 92.25 191 ARG A CA 1
ATOM 1479 C C . ARG A 1 191 ? -4.458 -14.817 2.591 1.00 92.25 191 ARG A C 1
ATOM 1481 O O . ARG A 1 191 ? -3.486 -15.521 2.837 1.00 92.25 191 ARG A O 1
ATOM 1488 N N . ILE A 1 192 ? -4.481 -13.924 1.601 1.00 90.12 192 ILE A N 1
ATOM 1489 C CA . ILE A 1 192 ? -3.325 -13.647 0.746 1.00 90.12 192 ILE A CA 1
ATOM 1490 C C . ILE A 1 192 ? -2.412 -12.599 1.389 1.00 90.12 192 ILE A C 1
ATOM 1492 O O . ILE A 1 192 ? -1.196 -12.747 1.352 1.00 90.12 192 ILE A O 1
ATOM 1496 N N . MET A 1 193 ? -2.987 -11.531 1.945 1.00 89.81 193 MET A N 1
ATOM 1497 C CA . MET A 1 193 ? -2.216 -10.382 2.432 1.00 89.81 193 MET A CA 1
ATOM 1498 C C . MET A 1 193 ? -1.623 -10.584 3.826 1.00 89.81 193 MET A C 1
ATOM 1500 O O . MET A 1 193 ? -0.592 -9.998 4.142 1.00 89.81 193 MET A O 1
ATOM 1504 N N . ALA A 1 194 ? -2.272 -11.386 4.663 1.00 91.56 194 ALA A N 1
ATOM 1505 C CA . ALA A 1 194 ? -1.871 -11.640 6.038 1.00 91.56 194 ALA A CA 1
ATOM 1506 C C . ALA A 1 194 ? -2.138 -13.114 6.407 1.00 91.56 194 ALA A C 1
ATOM 1508 O O . ALA A 1 194 ? -3.009 -13.397 7.238 1.00 91.56 194 ALA A O 1
ATOM 1509 N N . PRO A 1 195 ? -1.432 -14.068 5.764 1.00 89.00 195 PRO A N 1
ATOM 1510 C CA . PRO A 1 195 ? -1.588 -15.484 6.068 1.00 89.00 195 PRO A CA 1
ATOM 1511 C C . PRO A 1 195 ? -1.221 -15.763 7.531 1.00 89.00 195 PRO A C 1
ATOM 1513 O O . PRO A 1 195 ? -0.225 -15.254 8.049 1.00 89.00 195 PRO A O 1
ATOM 1516 N N . ILE A 1 196 ? -2.036 -16.582 8.199 1.00 83.56 196 ILE A N 1
ATOM 1517 C CA . ILE A 1 196 ? -1.754 -17.053 9.558 1.00 83.56 196 ILE A CA 1
ATOM 1518 C C . ILE A 1 196 ? -0.882 -18.302 9.445 1.00 83.56 196 ILE A C 1
ATOM 1520 O O . ILE A 1 196 ? -1.340 -19.349 8.991 1.00 83.56 196 ILE A O 1
ATOM 1524 N N . GLU A 1 197 ? 0.365 -18.181 9.879 1.00 82.38 197 GLU A N 1
ATOM 1525 C CA . GLU A 1 197 ? 1.379 -19.240 9.868 1.00 82.38 197 GLU A CA 1
ATOM 1526 C C . GLU A 1 197 ? 1.973 -19.419 11.272 1.00 82.38 197 GLU A C 1
ATOM 1528 O O . GLU A 1 197 ? 1.930 -18.492 12.084 1.00 82.38 197 GLU A O 1
ATOM 1533 N N . ASP A 1 198 ? 2.612 -20.558 11.555 1.00 70.75 198 ASP A N 1
ATOM 1534 C CA . ASP A 1 198 ? 3.237 -20.832 12.863 1.00 70.75 198 ASP A CA 1
ATOM 1535 C C . ASP A 1 198 ? 4.212 -19.731 13.312 1.00 70.75 198 ASP A C 1
ATOM 1537 O O . ASP A 1 198 ? 4.321 -19.422 14.496 1.00 70.75 198 ASP A O 1
ATOM 1541 N N . ARG A 1 199 ? 4.906 -19.072 12.374 1.00 66.31 199 ARG A N 1
ATOM 1542 C CA . ARG A 1 199 ? 5.803 -17.949 12.696 1.00 66.31 199 ARG A CA 1
ATOM 1543 C C . ARG A 1 199 ? 5.052 -16.726 13.239 1.00 66.31 199 ARG A C 1
ATOM 1545 O O . ARG A 1 199 ? 5.610 -15.989 14.048 1.00 66.31 199 ARG A O 1
ATOM 1552 N N . THR A 1 200 ? 3.810 -16.516 12.810 1.00 64.81 200 THR A N 1
ATOM 1553 C CA . THR A 1 200 ? 3.001 -15.333 13.144 1.00 64.81 200 THR A CA 1
ATOM 1554 C C . THR A 1 200 ? 2.308 -15.426 14.506 1.00 64.81 200 THR A C 1
ATOM 1556 O O . THR A 1 200 ? 1.834 -14.415 15.005 1.00 64.81 200 THR A O 1
ATOM 1559 N N . THR A 1 201 ? 2.298 -16.589 15.165 1.00 68.69 201 THR A N 1
ATOM 1560 C CA . THR A 1 201 ? 1.633 -16.781 16.472 1.00 68.69 201 THR A CA 1
ATOM 1561 C C . THR A 1 201 ? 2.514 -16.446 17.679 1.00 68.69 201 THR A C 1
ATOM 1563 O O . THR A 1 201 ? 2.056 -16.527 18.816 1.00 68.69 201 THR A O 1
ATOM 1566 N N . ARG A 1 202 ? 3.770 -16.021 17.466 1.00 75.88 202 ARG A N 1
ATOM 1567 C CA . ARG A 1 202 ? 4.720 -15.684 18.549 1.00 75.88 202 ARG A CA 1
ATOM 1568 C C . ARG A 1 202 ? 4.228 -14.592 19.500 1.00 75.88 202 ARG A C 1
ATOM 1570 O O . ARG A 1 202 ? 4.665 -14.558 20.644 1.00 75.88 202 ARG A O 1
ATOM 1577 N N . PHE A 1 203 ? 3.345 -13.721 19.024 1.00 82.19 203 PHE A N 1
ATOM 1578 C CA . PHE A 1 203 ? 2.770 -12.621 19.797 1.00 82.19 203 PHE A CA 1
ATOM 1579 C C . PHE A 1 203 ? 1.285 -12.838 20.105 1.00 82.19 203 PHE A C 1
ATOM 1581 O O . PHE A 1 203 ? 0.615 -11.889 20.497 1.00 82.19 203 PHE A O 1
ATOM 1588 N N . ASP A 1 204 ? 0.761 -14.057 19.931 1.00 90.75 204 ASP A N 1
ATOM 1589 C CA . ASP A 1 204 ? -0.669 -14.323 20.074 1.00 90.75 204 ASP A CA 1
ATOM 1590 C C . ASP A 1 204 ? -1.115 -14.184 21.533 1.00 90.75 204 ASP A C 1
ATOM 1592 O O . ASP A 1 204 ? -0.828 -15.019 22.394 1.00 90.75 204 ASP A O 1
ATOM 1596 N N . ARG A 1 205 ? -1.836 -13.097 21.799 1.00 94.38 205 ARG A N 1
ATOM 1597 C CA . ARG A 1 205 ? -2.339 -12.712 23.116 1.00 94.38 205 ARG A CA 1
ATOM 1598 C C . ARG A 1 205 ? -3.853 -12.840 23.226 1.00 94.38 205 ARG A C 1
ATOM 1600 O O . ARG A 1 205 ? -4.417 -12.318 24.179 1.00 94.38 205 ARG A O 1
ATOM 1607 N N . ARG A 1 206 ? -4.527 -13.573 22.329 1.00 91.00 206 ARG A N 1
ATOM 1608 C CA . ARG A 1 206 ? -6.000 -13.741 22.360 1.00 91.00 206 ARG A CA 1
ATOM 1609 C C . ARG A 1 206 ? -6.553 -14.274 23.681 1.00 91.00 206 ARG A C 1
ATOM 1611 O O . ARG A 1 206 ? -7.689 -13.976 24.022 1.00 91.00 206 ARG A O 1
ATOM 1618 N N . SER A 1 207 ? -5.759 -15.061 24.405 1.00 92.12 207 SER A N 1
ATOM 1619 C CA . SER A 1 207 ? -6.133 -15.626 25.709 1.00 92.12 207 SER A CA 1
ATOM 1620 C C . SER A 1 207 ? -5.489 -14.895 26.891 1.00 92.12 207 SER A C 1
ATOM 1622 O O . SER A 1 207 ? -5.578 -15.375 28.021 1.00 92.12 207 SER A O 1
ATOM 1624 N N . ALA A 1 208 ? -4.789 -13.782 26.652 1.00 93.25 208 ALA A N 1
ATOM 1625 C CA . ALA A 1 208 ? -4.169 -13.013 27.722 1.00 93.25 208 ALA A CA 1
ATOM 1626 C C . ALA A 1 208 ? -5.258 -12.361 28.597 1.00 93.25 208 ALA A C 1
ATOM 1628 O O . ALA A 1 208 ? -6.222 -11.814 28.056 1.00 93.25 208 ALA A O 1
ATOM 1629 N N . PRO A 1 209 ? -5.128 -12.400 29.935 1.00 94.06 209 PRO A N 1
ATOM 1630 C CA . PRO A 1 209 ? -6.073 -11.729 30.815 1.00 94.06 209 PRO A CA 1
ATOM 1631 C C . PRO A 1 209 ? -5.970 -10.207 30.654 1.00 94.06 209 PRO A C 1
ATOM 1633 O O . PRO A 1 209 ? -4.874 -9.665 30.507 1.00 94.06 209 PRO A O 1
ATOM 1636 N N . ILE A 1 210 ? -7.113 -9.525 30.728 1.00 95.06 210 ILE A N 1
ATOM 1637 C CA . ILE A 1 210 ? -7.185 -8.062 30.804 1.00 95.06 210 ILE A CA 1
ATOM 1638 C C . ILE A 1 210 ? -7.266 -7.681 32.282 1.00 95.06 210 ILE A C 1
ATOM 1640 O O . ILE A 1 210 ? -8.179 -8.099 32.994 1.00 95.06 210 ILE A O 1
ATOM 1644 N N . GLU A 1 211 ? -6.291 -6.910 32.755 1.00 90.81 211 GLU A N 1
ATOM 1645 C CA . GLU A 1 211 ? -6.234 -6.467 34.147 1.00 90.81 211 GLU A CA 1
ATOM 1646 C C . GLU A 1 211 ? -7.223 -5.323 34.395 1.00 90.81 211 GLU A C 1
ATOM 1648 O O . GLU A 1 211 ? -7.116 -4.258 33.795 1.00 90.81 211 GLU A O 1
ATOM 1653 N N . THR A 1 212 ? -8.150 -5.508 35.334 1.00 89.62 212 THR A N 1
ATOM 1654 C CA . THR A 1 212 ? -9.194 -4.515 35.651 1.00 89.62 212 THR A CA 1
ATOM 1655 C C . THR A 1 212 ? -8.785 -3.499 36.720 1.00 89.62 212 THR A C 1
ATOM 1657 O O . THR A 1 212 ? -9.538 -2.575 37.004 1.00 89.62 212 THR A O 1
ATOM 1660 N N . ASN A 1 213 ? -7.610 -3.664 37.340 1.00 93.12 213 ASN A N 1
ATOM 1661 C CA . ASN A 1 213 ? -7.129 -2.813 38.442 1.00 93.12 213 ASN A CA 1
ATOM 1662 C C . ASN A 1 213 ? -6.181 -1.694 37.973 1.00 93.12 213 ASN A C 1
ATOM 1664 O O . ASN A 1 213 ? -5.481 -1.085 38.782 1.00 93.12 213 ASN A O 1
ATOM 1668 N N . ARG A 1 214 ? -6.131 -1.439 36.666 1.00 95.19 214 ARG A N 1
ATOM 1669 C CA . ARG A 1 214 ? -5.371 -0.357 36.037 1.00 95.19 214 ARG A CA 1
ATOM 1670 C C . ARG A 1 214 ? -6.214 0.285 34.942 1.00 95.19 214 ARG A C 1
ATOM 1672 O O . ARG A 1 214 ? -7.259 -0.246 34.576 1.00 95.19 214 ARG A O 1
ATOM 1679 N N . LYS A 1 215 ? -5.723 1.396 34.390 1.00 97.69 215 LYS A N 1
ATOM 1680 C CA . LYS A 1 215 ? -6.307 1.984 33.182 1.00 97.69 215 LYS A CA 1
ATOM 1681 C C . LYS A 1 215 ? -6.334 0.955 32.058 1.00 97.69 215 LYS A C 1
ATOM 1683 O O . LYS A 1 215 ? -5.355 0.223 31.864 1.00 97.69 215 LYS A O 1
ATOM 1688 N N . LEU A 1 216 ? -7.432 0.932 31.315 1.00 98.06 216 LEU A N 1
ATOM 1689 C CA . LEU A 1 216 ? -7.554 0.093 30.134 1.00 98.06 216 LEU A CA 1
ATOM 1690 C C . LEU A 1 216 ? -6.670 0.667 29.023 1.00 98.06 216 LEU A C 1
ATOM 1692 O O . LEU A 1 216 ? -6.747 1.858 28.715 1.00 98.06 216 LEU A O 1
ATOM 1696 N N . ARG A 1 217 ? -5.823 -0.171 28.425 1.00 98.62 217 ARG A N 1
ATOM 1697 C CA . ARG A 1 217 ? -4.893 0.242 27.371 1.00 98.62 217 ARG A CA 1
ATOM 1698 C C . ARG A 1 217 ? -5.517 0.042 26.004 1.00 98.62 217 ARG A C 1
ATOM 1700 O O . ARG A 1 217 ? -5.769 -1.095 25.596 1.00 98.62 217 ARG A O 1
ATOM 1707 N N . ILE A 1 218 ? -5.726 1.142 25.289 1.00 98.75 218 ILE A N 1
ATOM 1708 C CA . ILE A 1 218 ? -6.310 1.136 23.947 1.00 98.75 218 ILE A CA 1
ATOM 1709 C C . ILE A 1 218 ? -5.261 1.605 22.943 1.00 98.75 218 ILE A C 1
ATOM 1711 O O . ILE A 1 218 ? -4.709 2.697 23.074 1.00 98.75 218 ILE A O 1
ATOM 1715 N N . GLY A 1 219 ? -4.989 0.776 21.937 1.00 98.75 219 GLY A N 1
ATOM 1716 C CA . GLY A 1 219 ? -4.079 1.090 20.842 1.00 98.75 219 GLY A CA 1
ATOM 1717 C C . GLY A 1 219 ? -4.832 1.351 19.547 1.00 98.75 219 GLY A C 1
ATOM 1718 O O . GLY A 1 219 ? -5.621 0.514 19.132 1.00 98.75 219 GLY A O 1
ATOM 1719 N N . TYR A 1 220 ? -4.557 2.464 18.877 1.00 98.88 220 TYR A N 1
ATOM 1720 C CA . TYR A 1 220 ? -5.117 2.797 17.565 1.00 98.88 220 TYR A CA 1
ATOM 1721 C C . TYR A 1 220 ? -4.028 2.669 16.504 1.00 98.88 220 TYR A C 1
ATOM 1723 O O . TYR A 1 220 ? -3.028 3.385 16.564 1.00 98.88 220 TYR A O 1
ATOM 1731 N N . VAL A 1 221 ? -4.201 1.772 15.533 1.00 98.81 221 VAL A N 1
ATOM 1732 C CA . VAL A 1 221 ? -3.267 1.608 14.409 1.00 98.81 221 VAL A CA 1
ATOM 1733 C C . VAL A 1 221 ? -3.836 2.320 13.194 1.00 98.81 221 VAL A C 1
ATOM 1735 O O . VAL A 1 221 ? -4.949 2.017 12.764 1.00 98.81 221 VAL A O 1
ATOM 1738 N N . SER A 1 222 ? -3.094 3.284 12.650 1.00 98.50 222 SER A N 1
ATOM 1739 C CA . SER A 1 222 ? -3.572 4.064 11.509 1.00 98.50 222 SER A CA 1
ATOM 1740 C C . SER A 1 222 ? -2.442 4.690 10.685 1.00 98.50 222 SER A C 1
ATOM 1742 O O . SER A 1 222 ? -1.459 5.206 11.227 1.00 98.50 222 SER A O 1
ATOM 1744 N N . SER A 1 223 ? -2.600 4.717 9.362 1.00 98.06 223 SER A N 1
ATOM 1745 C CA . SER A 1 223 ? -1.764 5.495 8.436 1.00 98.06 223 SER A CA 1
ATOM 1746 C C . SER A 1 223 ? -2.181 6.965 8.319 1.00 98.06 223 SER A C 1
ATOM 1748 O O . SER A 1 223 ? -1.513 7.764 7.655 1.00 98.06 223 SER A O 1
ATOM 1750 N N . ASP A 1 224 ? -3.292 7.336 8.951 1.00 98.12 224 ASP A N 1
ATOM 1751 C CA . ASP A 1 224 ? -4.062 8.512 8.563 1.00 98.12 224 ASP A CA 1
ATOM 1752 C C . ASP A 1 224 ? -4.305 9.508 9.707 1.00 98.12 224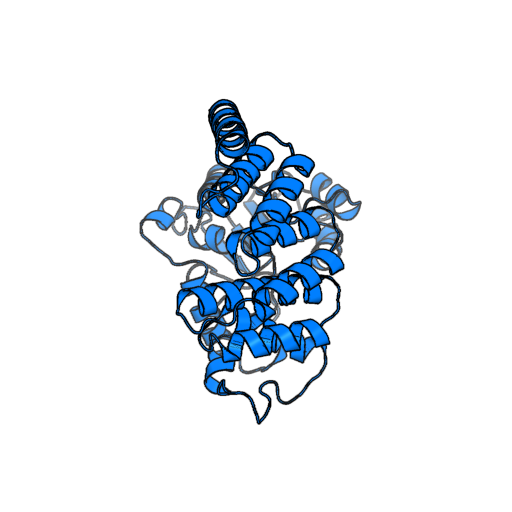 ASP A C 1
ATOM 1754 O O . ASP A 1 224 ? -5.085 10.449 9.558 1.00 98.12 224 ASP A O 1
ATOM 1758 N N . LEU A 1 225 ? -3.577 9.369 10.822 1.00 97.88 225 LEU A N 1
ATOM 1759 C CA . LEU A 1 225 ? -3.518 10.349 11.922 1.00 97.88 225 LEU A CA 1
ATOM 1760 C C . LEU A 1 225 ? -2.687 11.582 11.517 1.00 97.88 225 LEU A C 1
ATOM 1762 O O . LEU A 1 225 ? -1.571 11.801 11.998 1.00 97.88 225 LEU A O 1
ATOM 1766 N N . ARG A 1 226 ? -3.208 12.326 10.539 1.00 97.81 226 ARG A N 1
ATOM 1767 C CA . ARG A 1 226 ? -2.586 13.460 9.835 1.00 97.81 226 ARG A CA 1
ATOM 1768 C C . ARG A 1 226 ? -3.657 14.267 9.088 1.00 97.81 226 ARG A C 1
ATOM 1770 O O . ARG A 1 226 ? -4.843 14.004 9.269 1.00 97.81 226 ARG A O 1
ATOM 1777 N N . HIS A 1 227 ? -3.270 15.194 8.209 1.00 97.50 227 HIS A N 1
ATOM 1778 C CA . HIS A 1 227 ? -4.167 15.812 7.215 1.00 97.50 227 HIS A CA 1
ATOM 1779 C C . HIS A 1 227 ? -4.766 14.756 6.264 1.00 97.50 227 HIS A C 1
ATOM 1781 O O . HIS A 1 227 ? -4.271 14.500 5.164 1.00 97.50 227 HIS A O 1
ATOM 1787 N N . HIS A 1 228 ? -5.822 14.102 6.737 1.00 97.44 228 HIS A N 1
ATOM 1788 C CA . HIS A 1 228 ? -6.572 13.041 6.087 1.00 97.44 228 HIS A CA 1
ATOM 1789 C C . HIS A 1 228 ? -7.963 12.951 6.729 1.00 97.44 228 HIS A C 1
ATOM 1791 O O . HIS A 1 228 ? -8.141 13.378 7.870 1.00 97.44 228 HIS A O 1
ATOM 1797 N N . ALA A 1 229 ? -8.938 12.366 6.026 1.00 97.00 229 ALA A N 1
ATOM 1798 C CA . ALA A 1 229 ? -10.314 12.228 6.510 1.00 97.00 229 ALA A CA 1
ATOM 1799 C C . ALA A 1 229 ? -10.386 11.634 7.932 1.00 97.00 229 ALA A C 1
ATOM 1801 O O . ALA A 1 229 ? -11.020 12.215 8.807 1.00 97.00 229 ALA A O 1
ATOM 1802 N N . VAL A 1 230 ? -9.659 10.540 8.183 1.00 97.62 230 VAL A N 1
ATOM 1803 C CA . VAL A 1 230 ? -9.559 9.904 9.510 1.00 97.62 230 VAL A CA 1
ATOM 1804 C C . VAL A 1 230 ? -8.991 10.862 10.562 1.00 97.62 230 VAL A C 1
ATOM 1806 O O . VAL A 1 230 ? -9.581 11.010 11.627 1.00 97.62 230 VAL A O 1
ATOM 1809 N N . GLY A 1 231 ? -7.886 11.555 10.273 1.00 97.69 231 GLY A N 1
ATOM 1810 C CA . GLY A 1 231 ? -7.294 12.509 11.211 1.00 97.69 231 GLY A CA 1
ATOM 1811 C C . GLY A 1 231 ? -8.245 13.650 11.585 1.00 97.69 231 GLY A C 1
ATOM 1812 O O . GLY A 1 231 ? -8.331 14.003 12.759 1.00 97.69 231 GLY A O 1
ATOM 1813 N N . TYR A 1 232 ? -9.016 14.178 10.627 1.00 98.06 232 TYR A N 1
ATOM 1814 C CA . TYR A 1 232 ? -10.033 15.200 10.909 1.00 98.06 232 TYR A CA 1
ATOM 1815 C C . TYR A 1 232 ? -11.168 14.677 11.795 1.00 98.06 232 TYR A C 1
ATOM 1817 O O . TYR A 1 232 ? -11.621 15.398 12.681 1.00 98.06 232 TYR A O 1
ATOM 1825 N N . LEU A 1 233 ? -11.613 13.437 11.579 1.00 97.81 233 LEU A N 1
ATOM 1826 C CA . LEU A 1 233 ? -12.682 12.821 12.369 1.00 97.81 233 LEU A CA 1
ATOM 1827 C C . LEU A 1 233 ? -12.229 12.470 13.792 1.00 97.81 233 LEU A C 1
ATOM 1829 O O . LEU A 1 233 ? -13.015 12.576 14.729 1.00 97.81 233 LEU A O 1
ATOM 1833 N N . MET A 1 234 ? -10.969 12.064 13.964 1.00 97.81 234 MET A N 1
ATOM 1834 C CA . MET A 1 234 ? -10.484 11.517 15.232 1.00 97.81 234 MET A CA 1
ATOM 1835 C C . MET A 1 234 ? -9.750 12.514 16.129 1.00 97.81 234 MET A C 1
ATOM 1837 O O . MET A 1 234 ? -9.560 12.219 17.305 1.00 97.81 234 MET A O 1
ATOM 1841 N N . VAL A 1 235 ? -9.311 13.674 15.630 1.00 98.31 235 VAL A N 1
ATOM 1842 C CA . VAL A 1 235 ? -8.486 14.591 16.441 1.00 98.31 235 VAL A CA 1
ATOM 1843 C C . VAL A 1 235 ? -9.174 15.012 17.743 1.00 98.31 235 VAL A C 1
ATOM 1845 O O . VAL A 1 235 ? -8.578 14.875 18.808 1.00 98.31 235 VAL A O 1
ATOM 1848 N N . ASN A 1 236 ? -10.447 15.409 17.682 1.00 97.94 236 ASN A N 1
ATOM 1849 C CA . ASN A 1 236 ? -11.206 15.776 18.879 1.00 97.94 236 ASN A CA 1
ATOM 1850 C C . ASN A 1 236 ? -11.547 14.541 19.731 1.00 97.94 236 ASN A C 1
ATOM 1852 O O . ASN A 1 236 ? -11.608 14.629 20.949 1.00 97.94 236 ASN A O 1
ATOM 1856 N N . PHE A 1 237 ? -11.721 13.369 19.111 1.00 97.31 237 PHE A N 1
ATOM 1857 C CA . PHE A 1 237 ? -11.922 12.117 19.844 1.00 97.31 237 PHE A CA 1
ATOM 1858 C C . PHE A 1 237 ? -10.718 11.784 20.740 1.00 97.31 237 PHE A C 1
ATOM 1860 O O . PHE A 1 237 ? -10.898 11.382 21.886 1.00 97.31 237 PHE A O 1
ATOM 1867 N N . PHE A 1 238 ? -9.490 11.996 20.256 1.00 98.31 238 PHE A N 1
ATOM 1868 C CA . PHE A 1 238 ? -8.293 11.819 21.081 1.00 98.31 238 PHE A CA 1
ATOM 1869 C C . PHE A 1 238 ? -8.163 12.881 22.179 1.00 98.31 238 PHE A C 1
ATOM 1871 O O . PHE A 1 238 ? -7.707 12.551 23.270 1.00 98.31 238 PHE A O 1
ATOM 1878 N N . GLU A 1 239 ? -8.545 14.131 21.901 1.00 98.44 239 GLU A N 1
ATOM 1879 C CA . GLU A 1 239 ? -8.531 15.234 22.879 1.00 98.44 239 GLU A CA 1
ATOM 1880 C C . GLU A 1 239 ? -9.515 15.005 24.038 1.00 98.44 239 GLU A C 1
ATOM 1882 O O . GLU A 1 239 ? -9.210 15.361 25.173 1.00 98.44 239 GLU A O 1
ATOM 1887 N N . GLU A 1 240 ? -10.651 14.359 23.769 1.00 98.00 240 GLU A N 1
ATOM 1888 C CA . GLU A 1 240 ? -11.725 14.113 24.743 1.00 98.00 240 GLU A CA 1
ATOM 1889 C C . GLU A 1 240 ? -11.653 12.726 25.412 1.00 98.00 240 GLU A C 1
ATOM 1891 O O . GLU A 1 240 ? -12.527 12.356 26.198 1.00 98.00 240 GLU A O 1
ATOM 1896 N N . HIS A 1 241 ? -10.627 11.922 25.116 1.00 97.19 241 HIS A N 1
ATOM 1897 C CA . HIS A 1 241 ? -10.493 10.584 25.692 1.00 97.19 241 HIS A CA 1
ATOM 1898 C C . HIS A 1 241 ? -10.263 10.664 27.213 1.00 97.19 241 HIS A C 1
ATOM 1900 O O . HIS A 1 241 ? -9.306 11.302 27.655 1.00 97.19 241 HIS A O 1
ATOM 1906 N N . ASP A 1 242 ? -11.073 9.977 28.032 1.00 96.62 242 ASP A N 1
ATOM 1907 C CA . ASP A 1 242 ? -10.914 10.045 29.495 1.00 96.62 242 ASP A CA 1
ATOM 1908 C C . ASP A 1 242 ? -9.613 9.368 29.953 1.00 96.62 242 ASP A C 1
ATOM 1910 O O . ASP A 1 242 ? -9.471 8.145 29.968 1.00 96.62 242 ASP A O 1
ATOM 1914 N N . ARG A 1 243 ? -8.640 10.181 30.361 1.00 94.31 243 ARG A N 1
ATOM 1915 C CA . ARG A 1 243 ? -7.317 9.709 30.782 1.00 94.31 243 ARG A CA 1
ATOM 1916 C C . ARG A 1 243 ? -7.277 9.201 32.209 1.00 94.31 243 ARG A C 1
ATOM 1918 O O . ARG A 1 243 ? -6.206 8.796 32.657 1.00 94.31 243 ARG A O 1
ATOM 1925 N N . LYS A 1 244 ? -8.383 9.230 32.952 1.00 95.44 244 LYS A N 1
ATOM 1926 C CA . LYS A 1 244 ? -8.472 8.599 34.275 1.00 95.44 244 LYS A CA 1
ATOM 1927 C C . LYS A 1 244 ? -8.675 7.099 34.148 1.00 95.44 244 LYS A C 1
ATOM 1929 O O . LYS A 1 244 ? -7.990 6.363 34.853 1.00 95.44 244 LYS A O 1
ATOM 1934 N N . ASP A 1 245 ? -9.510 6.687 33.202 1.00 96.12 245 ASP A N 1
ATOM 1935 C CA . ASP A 1 245 ? -9.901 5.288 33.015 1.00 96.12 245 ASP A CA 1
ATOM 1936 C C . ASP A 1 245 ? -9.125 4.601 31.884 1.00 96.12 245 ASP A C 1
ATOM 1938 O O . ASP A 1 245 ? -8.963 3.378 31.895 1.00 96.12 245 ASP A O 1
ATOM 1942 N N . PHE A 1 246 ? -8.574 5.376 30.943 1.00 98.06 246 PHE A N 1
ATOM 1943 C CA . PHE A 1 246 ? -7.895 4.847 29.762 1.00 98.06 246 PHE A CA 1
ATOM 1944 C C . PHE A 1 246 ? -6.464 5.369 29.605 1.00 98.06 246 PHE A C 1
ATOM 1946 O O . PHE A 1 246 ? -6.161 6.528 29.891 1.00 98.06 246 PHE A O 1
ATOM 1953 N N . GLU A 1 247 ? -5.585 4.492 29.120 1.00 98.56 247 GLU A N 1
ATOM 1954 C CA . GLU A 1 247 ? -4.239 4.821 28.649 1.00 98.56 247 GLU A CA 1
ATOM 1955 C C . GLU A 1 247 ? -4.193 4.599 27.128 1.00 98.56 247 GLU A C 1
ATOM 1957 O O . GLU A 1 247 ? -4.491 3.507 26.638 1.00 98.56 247 GLU A O 1
ATOM 1962 N N . VAL A 1 248 ? -3.877 5.646 26.368 1.00 98.75 248 VAL A N 1
ATOM 1963 C CA . VAL A 1 248 ? -4.117 5.710 24.919 1.00 98.75 248 VAL A CA 1
ATOM 1964 C C . VAL A 1 248 ? -2.814 5.685 24.133 1.00 98.75 248 VAL A C 1
ATOM 1966 O O . VAL A 1 248 ? -1.956 6.558 24.282 1.00 98.75 248 VAL A O 1
ATOM 1969 N N . PHE A 1 249 ? -2.713 4.725 23.219 1.00 98.88 249 PHE A N 1
ATOM 1970 C CA . PHE A 1 249 ? -1.578 4.531 22.326 1.00 98.88 249 PHE A CA 1
ATOM 1971 C C . PHE A 1 249 ? -2.001 4.785 20.878 1.00 98.88 249 PHE A C 1
ATOM 1973 O O . PHE A 1 249 ? -3.030 4.287 20.424 1.00 98.88 249 PHE A O 1
ATOM 1980 N N . ALA A 1 250 ? -1.183 5.511 20.122 1.00 98.75 250 ALA A N 1
ATOM 1981 C CA . ALA A 1 250 ? -1.330 5.653 18.677 1.00 98.75 250 ALA A CA 1
ATOM 1982 C C . ALA A 1 250 ? -0.124 5.036 17.966 1.00 98.75 250 ALA A C 1
ATOM 1984 O O . ALA A 1 250 ? 1.006 5.486 18.151 1.00 98.75 250 ALA A O 1
ATOM 1985 N N . TYR A 1 251 ? -0.371 4.031 17.128 1.00 98.81 251 TYR A N 1
ATOM 1986 C CA . TYR A 1 251 ? 0.618 3.376 16.278 1.00 98.81 251 TYR A CA 1
ATOM 1987 C C . TYR A 1 251 ? 0.489 3.909 14.853 1.00 98.81 251 TYR A C 1
ATOM 1989 O O . TYR A 1 251 ? -0.414 3.537 14.101 1.00 98.81 251 TYR A O 1
ATOM 1997 N N . TYR A 1 252 ? 1.398 4.803 14.480 1.00 98.38 252 TYR A N 1
ATOM 1998 C CA . TYR A 1 252 ? 1.357 5.473 13.190 1.00 98.38 252 TYR A CA 1
ATOM 1999 C C . TYR A 1 252 ? 2.170 4.722 12.136 1.00 98.38 252 TYR A C 1
ATOM 2001 O O . TYR A 1 252 ? 3.361 4.470 12.327 1.00 98.38 252 TYR A O 1
ATOM 2009 N N . THR A 1 253 ? 1.536 4.401 11.005 1.00 97.44 253 THR A N 1
ATOM 2010 C CA . THR A 1 253 ? 2.147 3.638 9.896 1.00 97.44 253 THR A CA 1
ATOM 2011 C C . THR A 1 253 ? 2.086 4.352 8.540 1.00 97.44 253 THR A C 1
ATOM 2013 O O . THR A 1 253 ? 2.395 3.758 7.510 1.00 97.44 253 THR A O 1
ATOM 2016 N N . GLY A 1 254 ? 1.675 5.620 8.520 1.00 95.56 254 GLY A N 1
ATOM 2017 C CA . GLY A 1 254 ? 1.466 6.364 7.280 1.00 95.56 254 GLY A CA 1
ATOM 2018 C C . GLY A 1 254 ? 2.735 6.961 6.693 1.00 95.56 254 GLY A C 1
ATOM 2019 O O . GLY A 1 254 ? 3.851 6.736 7.159 1.00 95.56 254 GLY A O 1
ATOM 2020 N N . ILE A 1 255 ? 2.567 7.814 5.689 1.00 94.00 255 ILE A N 1
ATOM 2021 C CA . ILE A 1 255 ? 3.668 8.618 5.148 1.00 94.00 255 ILE A CA 1
ATOM 2022 C C . ILE A 1 255 ? 4.226 9.588 6.197 1.00 94.00 255 ILE A C 1
ATOM 2024 O O . ILE A 1 255 ? 3.580 9.902 7.199 1.00 94.00 255 ILE A O 1
ATOM 2028 N N . LYS A 1 256 ? 5.435 10.116 5.979 1.00 93.75 256 LYS A N 1
ATOM 2029 C CA . LYS A 1 256 ? 5.929 11.223 6.808 1.00 93.75 256 LYS A CA 1
ATOM 2030 C C . LYS A 1 256 ? 5.003 12.424 6.661 1.00 93.75 256 LYS A C 1
ATOM 2032 O O . LYS A 1 256 ? 4.788 12.904 5.555 1.00 93.75 256 LYS A O 1
ATOM 2037 N N . ALA A 1 257 ? 4.491 12.884 7.792 1.00 92.44 257 ALA A N 1
ATOM 2038 C CA . ALA A 1 257 ? 3.659 14.062 7.899 1.00 92.44 257 ALA A CA 1
ATOM 2039 C C . ALA A 1 257 ? 4.227 14.956 9.002 1.00 92.44 257 ALA A C 1
ATOM 2041 O O . ALA A 1 257 ? 4.798 14.469 9.979 1.00 92.44 257 ALA A O 1
ATOM 2042 N N . ASP A 1 258 ? 4.104 16.256 8.795 1.00 91.69 258 ASP A N 1
ATOM 2043 C CA . ASP A 1 258 ? 4.388 17.283 9.788 1.00 91.69 258 ASP A CA 1
ATOM 2044 C C . ASP A 1 258 ? 3.322 18.360 9.604 1.00 91.69 258 ASP A C 1
ATOM 2046 O O . ASP A 1 258 ? 3.507 19.342 8.885 1.00 91.69 258 ASP A O 1
ATOM 2050 N N . ASP A 1 259 ? 2.128 18.060 10.114 1.00 97.50 259 ASP A N 1
ATOM 2051 C CA . ASP A 1 259 ? 0.939 18.880 9.924 1.00 97.50 259 ASP A CA 1
ATOM 2052 C C . ASP A 1 259 ? 0.205 19.146 11.250 1.00 97.50 259 ASP A C 1
ATOM 2054 O O . ASP A 1 259 ? 0.368 18.390 12.218 1.00 97.50 259 ASP A O 1
ATOM 2058 N N . PRO A 1 260 ? -0.613 20.216 11.312 1.00 98.25 260 PRO A N 1
ATOM 2059 C CA . PRO A 1 260 ? -1.316 20.609 12.530 1.00 98.25 260 PRO A CA 1
ATOM 2060 C C . PRO A 1 260 ? -2.221 19.532 13.141 1.00 98.25 260 PRO A C 1
ATOM 2062 O O . PRO A 1 260 ? -2.358 19.486 14.362 1.00 98.25 260 PRO A O 1
ATOM 2065 N N . ILE A 1 261 ? -2.840 18.662 12.335 1.00 98.38 261 ILE A N 1
ATOM 2066 C CA . ILE A 1 261 ? -3.715 17.599 12.856 1.00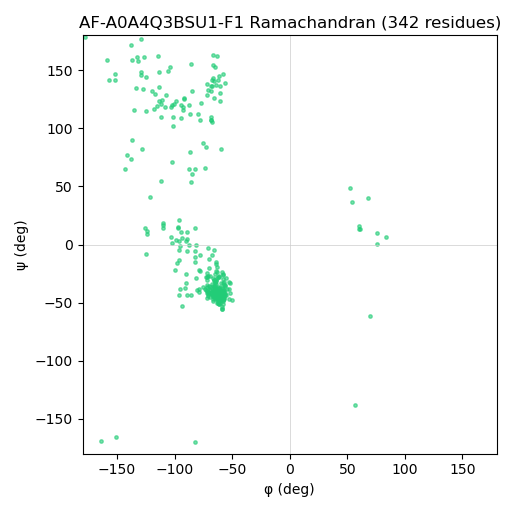 98.38 261 ILE A CA 1
ATOM 2067 C C . ILE A 1 261 ? -2.881 16.525 13.537 1.00 98.38 261 ILE A C 1
ATOM 2069 O O . ILE A 1 261 ? -3.189 16.131 14.660 1.00 98.38 261 ILE A O 1
ATOM 2073 N N . GLN A 1 262 ? -1.789 16.093 12.907 1.00 98.06 262 GLN A N 1
ATOM 2074 C CA . GLN A 1 262 ? -0.892 15.128 13.528 1.00 98.06 262 GLN A CA 1
ATOM 2075 C C . GLN A 1 262 ? -0.269 15.685 14.815 1.00 98.06 262 GLN A C 1
ATOM 2077 O O . GLN A 1 262 ? -0.146 14.953 15.796 1.00 98.06 262 GLN A O 1
ATOM 2082 N N . ALA A 1 263 ? 0.114 16.966 14.828 1.00 98.31 263 ALA A N 1
ATOM 2083 C CA . ALA A 1 263 ? 0.657 17.616 16.018 1.00 98.31 263 ALA A CA 1
ATOM 2084 C C . ALA A 1 263 ? -0.345 17.600 17.186 1.00 98.31 263 ALA A C 1
ATOM 2086 O O . ALA A 1 263 ? 0.033 17.250 18.303 1.00 98.31 263 ALA A O 1
ATOM 2087 N N . ARG A 1 264 ? -1.624 17.899 16.917 1.00 98.38 264 ARG A N 1
ATOM 2088 C CA . ARG A 1 264 ? -2.702 17.808 17.915 1.00 98.38 264 ARG A CA 1
ATOM 2089 C C . ARG A 1 264 ? -2.881 16.384 18.428 1.00 98.38 264 ARG A C 1
ATOM 2091 O O . ARG A 1 264 ? -2.804 16.166 19.628 1.00 98.38 264 ARG A O 1
ATOM 2098 N N . ILE A 1 265 ? -3.011 15.399 17.536 1.00 98.44 265 ILE A N 1
ATOM 2099 C CA . ILE A 1 265 ? -3.185 13.993 17.939 1.00 98.44 265 ILE A CA 1
ATOM 2100 C C . ILE A 1 265 ? -2.002 13.513 18.794 1.00 98.44 265 ILE A C 1
ATOM 2102 O O . ILE A 1 265 ? -2.215 12.896 19.835 1.00 98.44 265 ILE A O 1
ATOM 2106 N N . LYS A 1 266 ? -0.760 13.830 18.400 1.00 98.19 266 LYS A N 1
ATOM 2107 C CA . LYS A 1 266 ? 0.451 13.507 19.176 1.00 98.19 266 LYS A CA 1
ATOM 2108 C C . LYS A 1 266 ? 0.426 14.102 20.580 1.00 98.19 266 LYS A C 1
ATOM 2110 O O . LYS A 1 266 ? 0.869 13.436 21.507 1.00 98.19 266 LYS A O 1
ATOM 2115 N N . ALA A 1 267 ? -0.058 15.335 20.725 1.00 98.00 267 ALA A N 1
ATOM 2116 C CA . ALA A 1 267 ? -0.175 15.997 22.020 1.00 98.00 267 ALA A CA 1
ATOM 2117 C C . ALA A 1 267 ? -1.294 15.401 22.891 1.00 98.00 267 ALA A C 1
ATOM 2119 O O . ALA A 1 267 ? -1.222 15.504 24.114 1.00 98.00 267 ALA A O 1
ATOM 2120 N N . SER A 1 268 ? -2.300 14.776 22.274 1.00 97.94 268 SER A N 1
ATOM 2121 C CA . SER A 1 268 ? -3.466 14.239 22.976 1.00 97.94 268 SER A CA 1
ATOM 2122 C C . SER A 1 268 ? -3.310 12.795 23.442 1.00 97.94 268 SER A C 1
ATOM 2124 O O . SER A 1 268 ? -3.973 12.417 24.397 1.00 97.94 268 SER A O 1
ATOM 2126 N N . VAL A 1 269 ? -2.470 11.960 22.822 1.00 98.44 269 VAL A N 1
ATOM 2127 C CA . VAL A 1 269 ? -2.268 10.544 23.220 1.00 98.44 269 VAL A CA 1
ATOM 2128 C C . VAL A 1 269 ? -1.226 10.383 24.335 1.00 98.44 269 VAL A C 1
ATOM 2130 O O . VAL A 1 269 ? -0.375 11.247 24.505 1.00 98.44 269 VAL A O 1
ATOM 2133 N N . ASP A 1 270 ? -1.277 9.300 25.126 1.00 98.56 270 ASP A N 1
ATOM 2134 C CA . ASP A 1 270 ? -0.235 9.033 26.145 1.00 98.56 270 ASP A CA 1
ATOM 2135 C C . ASP A 1 270 ? 1.062 8.617 25.451 1.00 98.56 270 ASP A C 1
ATOM 2137 O O . ASP A 1 270 ? 2.155 9.035 25.831 1.00 98.56 270 ASP A O 1
ATOM 2141 N N . HIS A 1 271 ? 0.924 7.802 24.400 1.00 98.69 271 HIS A N 1
ATOM 2142 C CA . HIS A 1 271 ? 2.050 7.215 23.691 1.00 98.69 271 HIS A CA 1
ATOM 2143 C C . HIS A 1 271 ? 1.856 7.314 22.185 1.00 98.69 271 HIS A C 1
ATOM 2145 O O . HIS A 1 271 ? 0.982 6.673 21.602 1.00 98.69 271 HIS A O 1
ATOM 2151 N N . TRP A 1 272 ? 2.731 8.073 21.531 1.00 98.50 272 TRP A N 1
ATOM 2152 C CA . TRP A 1 272 ? 2.878 8.032 20.081 1.00 98.50 272 TRP A CA 1
ATOM 2153 C C . TRP A 1 272 ? 3.978 7.039 19.699 1.00 98.50 272 TRP A C 1
ATOM 2155 O O . TRP A 1 272 ? 5.148 7.209 20.052 1.00 98.50 272 TRP A O 1
ATOM 2165 N N . ARG A 1 273 ? 3.612 5.997 18.956 1.00 98.31 273 ARG A N 1
ATOM 2166 C CA . ARG A 1 273 ? 4.506 4.953 18.459 1.00 98.31 273 ARG A CA 1
ATOM 2167 C C . ARG A 1 273 ? 4.609 5.067 16.947 1.00 98.31 273 ARG A C 1
ATOM 2169 O O . ARG A 1 273 ? 3.674 4.769 16.211 1.00 98.31 273 ARG A O 1
ATOM 2176 N N . ASP A 1 274 ? 5.771 5.491 16.478 1.00 97.31 274 ASP A N 1
ATOM 2177 C CA . ASP A 1 274 ? 6.085 5.449 15.058 1.00 97.31 274 ASP A CA 1
ATOM 2178 C C . ASP A 1 274 ? 6.505 4.026 14.674 1.00 97.31 274 ASP A C 1
ATOM 2180 O O . ASP A 1 274 ? 7.539 3.538 15.131 1.00 97.31 274 ASP A O 1
ATOM 2184 N N . ILE A 1 275 ? 5.678 3.350 13.877 1.00 97.75 275 ILE A N 1
ATOM 2185 C CA . ILE A 1 275 ? 5.942 1.988 13.391 1.00 97.75 275 ILE A CA 1
ATOM 2186 C C . ILE A 1 275 ? 6.247 1.971 11.889 1.00 97.75 275 ILE A C 1
ATOM 2188 O O . ILE A 1 275 ? 6.169 0.930 11.225 1.00 97.75 275 ILE A O 1
ATOM 2192 N N . ARG A 1 276 ? 6.600 3.133 11.334 1.00 95.62 276 ARG A N 1
ATOM 2193 C CA . ARG A 1 276 ? 7.089 3.244 9.963 1.00 95.62 276 ARG A CA 1
ATOM 2194 C C . ARG A 1 276 ? 8.492 2.656 9.883 1.00 95.62 276 ARG A C 1
ATOM 2196 O O . ARG A 1 276 ? 9.327 2.885 10.752 1.00 95.62 276 ARG A O 1
ATOM 2203 N N . GLY A 1 277 ? 8.758 1.910 8.817 1.00 93.69 277 GLY A N 1
ATOM 2204 C CA . GLY A 1 277 ? 10.086 1.347 8.553 1.00 93.69 277 GLY A CA 1
ATOM 2205 C C . GLY A 1 277 ? 10.476 0.141 9.413 1.00 93.69 277 GLY A C 1
ATOM 2206 O O . GLY A 1 277 ? 11.560 -0.391 9.201 1.00 93.69 277 GLY A O 1
ATOM 2207 N N . ILE A 1 278 ? 9.611 -0.315 10.324 1.00 97.19 278 ILE A N 1
ATOM 2208 C CA . ILE A 1 278 ? 9.782 -1.590 11.034 1.00 97.19 278 ILE A CA 1
ATOM 2209 C C . ILE A 1 278 ? 8.837 -2.650 10.468 1.00 97.19 278 ILE A C 1
ATOM 2211 O O . ILE A 1 278 ? 7.760 -2.345 9.945 1.00 97.19 278 ILE A O 1
ATOM 2215 N N . THR A 1 279 ? 9.241 -3.908 10.584 1.00 95.62 279 THR A N 1
ATOM 2216 C CA . THR A 1 279 ? 8.466 -5.074 10.153 1.00 95.62 279 THR A CA 1
ATOM 2217 C C . THR A 1 279 ? 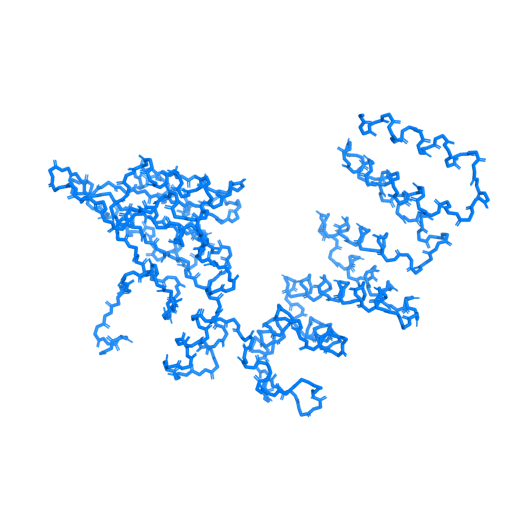7.193 -5.251 10.984 1.00 95.62 279 THR A C 1
ATOM 2219 O O . THR A 1 279 ? 7.054 -4.710 12.081 1.00 95.62 279 THR A O 1
ATOM 2222 N N . ASP A 1 280 ? 6.245 -6.042 10.479 1.00 95.00 280 ASP A N 1
ATOM 2223 C CA . ASP A 1 280 ? 5.038 -6.387 11.241 1.00 95.00 280 ASP A CA 1
ATOM 2224 C C . ASP A 1 280 ? 5.344 -7.193 12.510 1.00 95.00 280 ASP A C 1
ATOM 2226 O O . ASP A 1 280 ? 4.605 -7.081 13.483 1.00 95.00 280 ASP A O 1
ATOM 2230 N N . ASP A 1 281 ? 6.427 -7.981 12.519 1.00 94.12 281 ASP A N 1
ATOM 2231 C CA . ASP A 1 281 ? 6.887 -8.694 13.718 1.00 94.12 281 ASP A CA 1
ATOM 2232 C C . ASP A 1 281 ? 7.344 -7.710 14.798 1.00 94.12 281 ASP A C 1
ATOM 2234 O O . ASP A 1 281 ? 6.926 -7.813 15.947 1.00 94.12 281 ASP A O 1
ATOM 2238 N N . GLU A 1 282 ? 8.154 -6.719 14.427 1.00 95.94 282 GLU A N 1
ATOM 2239 C CA . GLU A 1 282 ? 8.628 -5.688 15.355 1.00 95.94 282 GLU A CA 1
ATOM 2240 C C . GLU A 1 282 ? 7.485 -4.789 15.843 1.00 95.94 282 GLU A C 1
ATOM 2242 O O . GLU A 1 282 ? 7.435 -4.433 17.019 1.00 95.94 282 GLU A O 1
ATOM 2247 N N . ALA A 1 283 ? 6.540 -4.438 14.966 1.00 97.56 283 ALA A N 1
ATOM 2248 C CA . ALA A 1 283 ? 5.363 -3.664 15.351 1.00 97.56 283 ALA A CA 1
ATOM 2249 C C . ALA A 1 283 ? 4.448 -4.452 16.306 1.00 97.56 283 ALA A C 1
ATOM 2251 O O . ALA A 1 283 ? 4.025 -3.909 17.326 1.00 97.56 283 ALA A O 1
ATOM 2252 N N . ALA A 1 284 ? 4.186 -5.735 16.033 1.00 96.81 284 ALA A N 1
ATOM 2253 C CA . ALA A 1 284 ? 3.403 -6.589 16.926 1.00 96.81 284 ALA A CA 1
ATOM 2254 C C . ALA A 1 284 ? 4.096 -6.811 18.279 1.00 96.81 284 ALA A C 1
ATOM 2256 O O . ALA A 1 284 ? 3.426 -6.784 19.311 1.00 96.81 284 ALA A O 1
ATOM 2257 N N . ALA A 1 285 ? 5.426 -6.961 18.294 1.00 96.00 285 ALA A N 1
ATOM 2258 C CA . ALA A 1 285 ? 6.204 -7.031 19.529 1.00 96.00 285 ALA A CA 1
ATOM 2259 C C . ALA A 1 285 ? 5.996 -5.780 20.389 1.00 96.00 285 ALA A C 1
ATOM 2261 O O . ALA A 1 285 ? 5.668 -5.901 21.564 1.00 96.00 285 ALA A O 1
ATOM 2262 N N . LYS A 1 286 ? 6.077 -4.585 19.789 1.00 97.88 286 LYS A N 1
ATOM 2263 C CA . LYS A 1 286 ? 5.827 -3.318 20.493 1.00 97.88 286 LYS A CA 1
ATOM 2264 C C . LYS A 1 286 ? 4.423 -3.239 21.083 1.00 97.88 286 LYS A C 1
ATOM 2266 O O . LYS A 1 286 ? 4.280 -2.864 22.239 1.00 97.88 286 LYS A O 1
ATOM 2271 N N . VAL A 1 287 ? 3.398 -3.624 20.320 1.00 98.31 287 VAL A N 1
ATOM 2272 C CA . VAL A 1 287 ? 2.009 -3.661 20.814 1.00 98.31 287 VAL A CA 1
ATOM 2273 C C . VAL A 1 287 ? 1.872 -4.622 22.005 1.00 98.31 287 VAL A C 1
ATOM 2275 O O . VAL A 1 287 ? 1.225 -4.299 23.001 1.00 98.31 287 VAL A O 1
ATOM 2278 N N . ALA A 1 288 ? 2.512 -5.792 21.935 1.00 97.12 288 ALA A N 1
ATOM 2279 C CA . ALA A 1 288 ? 2.492 -6.776 23.011 1.00 97.12 288 ALA A CA 1
ATOM 2280 C C . ALA A 1 288 ? 3.274 -6.316 24.259 1.00 97.12 288 ALA A C 1
ATOM 2282 O O . ALA A 1 288 ? 2.827 -6.574 25.378 1.00 97.12 288 ALA A O 1
ATOM 2283 N N . GLU A 1 289 ? 4.415 -5.644 24.080 1.00 96.56 289 GLU A N 1
ATOM 2284 C CA . GLU A 1 289 ? 5.242 -5.044 25.141 1.00 96.56 289 GLU A CA 1
ATOM 2285 C C . GLU A 1 289 ? 4.522 -3.886 25.841 1.00 96.56 289 GLU A C 1
ATOM 2287 O O . GLU A 1 289 ? 4.532 -3.805 27.069 1.00 96.56 289 GLU A O 1
ATOM 2292 N N . ASP A 1 290 ? 3.837 -3.036 25.071 1.00 97.75 290 ASP A N 1
ATOM 2293 C CA . ASP A 1 290 ? 2.975 -1.969 25.588 1.00 97.75 290 ASP A CA 1
ATOM 2294 C C . ASP A 1 290 ? 1.770 -2.544 26.369 1.00 97.75 290 ASP A C 1
ATOM 2296 O O . ASP A 1 290 ? 1.149 -1.853 27.179 1.00 97.75 290 ASP A O 1
ATOM 2300 N N . GLY A 1 291 ? 1.462 -3.835 26.197 1.00 96.75 291 GLY A N 1
ATOM 2301 C CA . GLY A 1 291 ? 0.406 -4.530 26.929 1.00 96.75 291 GLY A CA 1
ATOM 2302 C C . GLY A 1 291 ? -0.985 -4.027 26.559 1.00 96.75 291 GLY A C 1
ATOM 2303 O O . GLY A 1 291 ? -1.821 -3.860 27.444 1.00 96.75 291 GLY A O 1
ATOM 2304 N N . ILE A 1 292 ? -1.210 -3.749 25.271 1.00 98.56 292 ILE A N 1
ATOM 2305 C CA . ILE A 1 292 ? -2.497 -3.272 24.757 1.00 98.56 292 ILE A CA 1
ATOM 2306 C C . ILE A 1 292 ? -3.597 -4.305 25.023 1.00 98.56 292 ILE A C 1
ATOM 2308 O O . ILE A 1 292 ? -3.442 -5.485 24.700 1.00 98.56 292 ILE A O 1
ATOM 2312 N N . ASP A 1 293 ? -4.714 -3.844 25.589 1.00 98.38 293 ASP A N 1
ATOM 2313 C CA . ASP A 1 293 ? -5.885 -4.672 25.887 1.00 98.38 293 ASP A CA 1
ATOM 2314 C C . ASP A 1 293 ? -6.844 -4.708 24.688 1.00 98.38 293 ASP A C 1
ATOM 2316 O O . ASP A 1 293 ? -7.338 -5.770 24.303 1.00 98.38 293 ASP A O 1
ATOM 2320 N N . ILE A 1 294 ? -7.067 -3.546 24.062 1.00 98.56 294 ILE A N 1
ATOM 2321 C CA . ILE A 1 294 ? -7.906 -3.388 22.870 1.00 98.56 294 ILE A CA 1
ATOM 2322 C C . ILE A 1 294 ? -7.091 -2.708 21.770 1.00 98.56 294 ILE A C 1
ATOM 2324 O O . ILE A 1 294 ? -6.709 -1.546 21.903 1.00 98.56 294 ILE A O 1
ATOM 2328 N N . LEU A 1 295 ? -6.837 -3.423 20.673 1.00 98.81 295 LEU A N 1
ATOM 2329 C CA . LEU A 1 295 ? -6.176 -2.885 19.484 1.00 98.81 295 LEU A CA 1
ATOM 2330 C C . LEU A 1 295 ? -7.205 -2.588 18.391 1.00 98.81 295 LEU A C 1
ATOM 2332 O O . LEU A 1 295 ? -7.899 -3.480 17.910 1.00 98.81 295 LEU A O 1
ATOM 2336 N N . ILE A 1 296 ? -7.288 -1.333 17.981 1.00 98.81 296 ILE A N 1
ATOM 2337 C CA . ILE A 1 296 ? -8.254 -0.835 17.013 1.00 98.81 296 ILE A CA 1
ATOM 2338 C C . ILE A 1 296 ? -7.549 -0.635 15.668 1.00 98.81 296 ILE A C 1
ATOM 2340 O O . ILE A 1 296 ? -6.617 0.165 15.555 1.00 98.81 296 ILE A O 1
ATOM 2344 N N . ASP A 1 297 ? -8.001 -1.373 14.654 1.00 98.62 297 ASP A N 1
ATOM 2345 C CA . ASP A 1 297 ? -7.681 -1.153 13.246 1.00 98.62 297 ASP A CA 1
ATOM 2346 C C . ASP A 1 297 ? -8.530 0.003 12.726 1.00 98.62 297 ASP A C 1
ATOM 2348 O O . ASP A 1 297 ? -9.743 -0.122 12.550 1.00 98.62 297 ASP A O 1
ATOM 2352 N N . VAL A 1 298 ? -7.876 1.141 12.509 1.00 98.44 298 VAL A N 1
ATOM 2353 C CA . VAL A 1 298 ? -8.495 2.342 11.939 1.00 98.44 298 VAL A CA 1
ATOM 2354 C C . VAL A 1 298 ? -8.241 2.417 10.431 1.00 98.44 298 VAL A C 1
ATOM 2356 O O . VAL A 1 298 ? -8.721 3.321 9.763 1.00 98.44 298 VAL A O 1
ATOM 2359 N N . ASN A 1 299 ? -7.464 1.502 9.856 1.00 97.06 299 ASN A N 1
ATOM 2360 C CA . ASN A 1 299 ? -7.219 1.461 8.421 1.00 97.06 299 ASN A CA 1
ATOM 2361 C C . ASN A 1 299 ? -8.190 0.526 7.708 1.00 97.06 299 ASN A C 1
ATOM 2363 O O . ASN A 1 299 ? -8.783 0.908 6.699 1.00 97.06 299 ASN A O 1
ATOM 2367 N N . GLY A 1 300 ? -8.276 -0.714 8.184 1.00 96.38 300 GLY A N 1
ATOM 2368 C CA . GLY A 1 300 ? -8.892 -1.838 7.495 1.00 96.38 300 GLY A CA 1
ATOM 2369 C C . GLY A 1 300 ? -8.288 -2.106 6.110 1.00 96.38 300 GLY A C 1
ATOM 2370 O O . GLY A 1 300 ? -7.073 -2.051 5.927 1.00 96.38 300 GLY A O 1
ATOM 2371 N N . HIS A 1 301 ? -9.116 -2.401 5.101 1.00 96.12 301 HIS A N 1
ATOM 2372 C CA . HIS A 1 301 ? -8.643 -2.658 3.728 1.00 96.12 301 HIS A CA 1
ATOM 2373 C C . HIS A 1 301 ? -8.409 -1.352 2.961 1.00 96.12 301 HIS A C 1
ATOM 2375 O O . HIS A 1 301 ? -9.112 -1.051 1.995 1.00 96.12 301 HIS A O 1
ATOM 2381 N N . THR A 1 302 ? -7.437 -0.554 3.401 1.00 94.19 302 THR A N 1
ATOM 2382 C CA . THR A 1 302 ? -7.050 0.726 2.781 1.00 94.19 302 THR A CA 1
ATOM 2383 C C . THR A 1 302 ? -5.540 0.806 2.526 1.00 94.19 302 THR A C 1
ATOM 2385 O O . THR A 1 302 ? -4.787 -0.133 2.796 1.00 94.19 302 THR A O 1
ATOM 2388 N N . ARG A 1 303 ? -5.088 1.907 1.912 1.00 90.44 303 ARG A N 1
ATOM 2389 C CA . ARG A 1 303 ? -3.669 2.134 1.602 1.00 90.44 303 ARG A CA 1
ATOM 2390 C C . ARG A 1 303 ? -2.848 2.184 2.896 1.00 90.44 303 ARG A C 1
ATOM 2392 O O . ARG A 1 303 ? -3.300 2.744 3.884 1.00 90.44 303 ARG A O 1
ATOM 2399 N N . ASP A 1 304 ? -1.646 1.608 2.861 1.00 92.88 304 ASP A N 1
ATOM 2400 C CA . ASP A 1 304 ? -0.690 1.554 3.982 1.00 92.88 304 ASP A CA 1
ATOM 2401 C C . ASP A 1 304 ? -1.196 0.832 5.248 1.00 92.88 304 ASP A C 1
ATOM 2403 O O . ASP A 1 304 ? -0.558 0.892 6.302 1.00 92.88 304 ASP A O 1
ATOM 2407 N N . ALA A 1 305 ? -2.308 0.097 5.145 1.00 94.50 305 ALA A N 1
ATOM 2408 C CA . ALA A 1 305 ? -2.820 -0.736 6.221 1.00 94.50 305 ALA A CA 1
ATOM 2409 C C . ALA A 1 305 ? -1.827 -1.836 6.625 1.00 94.50 305 ALA A C 1
ATOM 2411 O O . ALA A 1 305 ? -1.149 -2.443 5.792 1.00 94.50 305 ALA A O 1
ATOM 2412 N N . ARG A 1 306 ? -1.790 -2.153 7.921 1.00 95.19 306 ARG A N 1
ATOM 2413 C CA . ARG A 1 306 ? -0.860 -3.131 8.509 1.00 95.19 306 ARG A CA 1
ATOM 2414 C C . ARG A 1 306 ? -1.584 -4.382 9.002 1.00 95.19 306 ARG A C 1
ATOM 2416 O O . ARG A 1 306 ? -1.425 -4.786 10.151 1.00 95.19 306 ARG A O 1
ATOM 2423 N N . LEU A 1 307 ? -2.354 -5.032 8.121 1.00 95.00 307 LEU A N 1
ATOM 2424 C CA . LEU A 1 307 ? -3.108 -6.261 8.441 1.00 95.00 307 LEU A CA 1
ATOM 2425 C C . LEU A 1 307 ? -2.238 -7.359 9.070 1.00 95.00 307 LEU A C 1
ATOM 2427 O O . LEU A 1 307 ? -2.706 -8.108 9.926 1.00 95.00 307 LEU A O 1
ATOM 2431 N N . GLY A 1 308 ? -0.964 -7.447 8.679 1.00 95.00 308 GLY A N 1
ATOM 2432 C CA . GLY A 1 308 ? -0.030 -8.416 9.244 1.00 95.00 308 GLY A CA 1
ATOM 2433 C C . GLY A 1 308 ? 0.274 -8.197 10.731 1.00 95.00 308 GLY A C 1
ATOM 2434 O O . GLY A 1 308 ? 0.573 -9.170 11.425 1.00 95.00 308 GLY A O 1
ATOM 2435 N N . VAL A 1 309 ? 0.144 -6.974 11.259 1.00 96.12 309 VAL A N 1
ATOM 2436 C CA . VAL A 1 309 ? 0.240 -6.714 12.707 1.00 96.12 309 VAL A CA 1
ATOM 2437 C C . VAL A 1 309 ? -0.933 -7.373 13.431 1.00 96.12 309 VAL A C 1
ATOM 2439 O O . VAL A 1 309 ? -0.728 -8.115 14.388 1.00 96.12 309 VAL A O 1
ATOM 2442 N N . PHE A 1 310 ? -2.153 -7.198 12.924 1.00 96.69 310 PHE A N 1
ATOM 2443 C CA . PHE A 1 310 ? -3.359 -7.800 13.498 1.00 96.69 310 PHE A CA 1
ATOM 2444 C C . PHE A 1 310 ? -3.384 -9.326 13.364 1.00 96.69 310 PHE A C 1
ATOM 2446 O O . PHE A 1 310 ? -3.840 -10.017 14.276 1.00 96.69 310 PHE A O 1
ATOM 2453 N N . ALA A 1 311 ? -2.843 -9.883 12.278 1.00 95.31 311 ALA A N 1
ATOM 2454 C CA . ALA A 1 311 ? -2.731 -11.333 12.109 1.00 95.31 311 ALA A CA 1
ATOM 2455 C C . ALA A 1 311 ? -1.858 -12.001 13.187 1.00 95.31 311 ALA A C 1
ATOM 2457 O O . ALA A 1 311 ? -2.098 -13.158 13.536 1.00 95.31 311 ALA A O 1
ATOM 2458 N N . ARG A 1 312 ? -0.902 -11.259 13.766 1.00 95.12 312 ARG A N 1
ATOM 2459 C CA . ARG A 1 312 ? -0.050 -11.713 14.881 1.00 95.12 312 ARG A CA 1
ATOM 2460 C C . ARG A 1 312 ? -0.734 -11.682 16.243 1.00 95.12 312 ARG A C 1
ATOM 2462 O O . ARG A 1 312 ? -0.183 -12.204 17.206 1.00 95.12 312 ARG A O 1
ATOM 2469 N N . ARG A 1 313 ? -1.933 -11.096 16.315 1.00 95.38 313 ARG A N 1
ATOM 2470 C CA . ARG A 1 313 ? -2.787 -11.033 17.507 1.00 95.38 313 ARG A CA 1
ATOM 2471 C C . ARG A 1 313 ? -2.089 -10.484 18.764 1.00 95.38 313 ARG A C 1
ATOM 2473 O O . ARG A 1 313 ? -2.222 -11.090 19.827 1.00 95.38 313 ARG A O 1
ATOM 2480 N N . PRO A 1 314 ? -1.374 -9.343 18.689 1.00 97.00 314 PRO A N 1
ATOM 2481 C CA . PRO A 1 314 ? -0.632 -8.799 19.828 1.00 97.00 314 PRO A CA 1
ATOM 2482 C C . PRO A 1 314 ? -1.509 -8.218 20.952 1.00 97.00 314 PRO A C 1
ATOM 2484 O O . PRO A 1 314 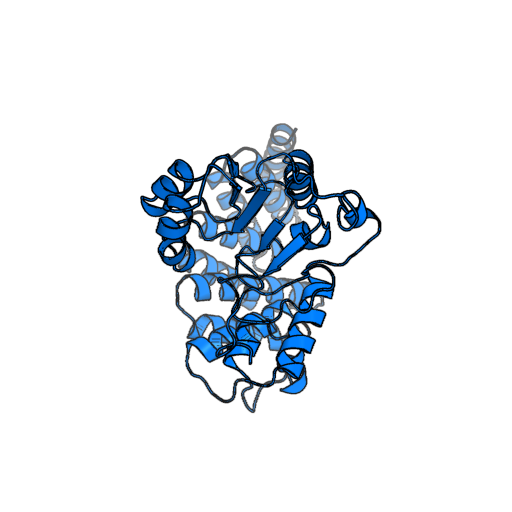? -0.972 -7.814 21.979 1.00 97.00 314 PRO A O 1
ATOM 2487 N N . ALA A 1 315 ? -2.834 -8.183 20.795 1.00 97.75 315 ALA A N 1
ATOM 2488 C CA . ALA A 1 315 ? -3.782 -7.788 21.836 1.00 97.75 315 ALA A CA 1
ATOM 2489 C C . ALA A 1 315 ? -4.895 -8.842 21.996 1.00 97.75 315 ALA A C 1
ATOM 2491 O O . ALA A 1 315 ? -5.269 -9.485 21.007 1.00 97.75 315 ALA A O 1
ATOM 2492 N N . PRO A 1 316 ? -5.450 -9.025 23.212 1.00 96.81 316 PRO A N 1
ATOM 2493 C CA . PRO A 1 316 ? -6.531 -9.978 23.448 1.00 96.81 316 PRO A CA 1
ATOM 2494 C C . PRO A 1 316 ? -7.810 -9.605 22.692 1.00 96.81 316 PRO A C 1
ATOM 2496 O O . PRO A 1 316 ? -8.513 -10.489 22.204 1.00 96.81 316 PRO A O 1
ATOM 2499 N N . ILE A 1 317 ? -8.092 -8.309 22.525 1.00 98.19 317 ILE A N 1
ATOM 2500 C CA . ILE A 1 317 ? -9.226 -7.814 21.743 1.00 98.19 317 ILE A CA 1
ATOM 2501 C C . ILE A 1 317 ? -8.702 -6.993 20.564 1.00 98.19 317 ILE A C 1
ATOM 2503 O O . ILE A 1 317 ? -7.898 -6.083 20.742 1.00 98.19 317 ILE A O 1
ATOM 2507 N N . GLN A 1 318 ? -9.175 -7.302 19.354 1.00 98.38 318 GLN A N 1
ATOM 2508 C CA . GLN A 1 318 ? -8.859 -6.544 18.147 1.00 98.38 318 GLN A CA 1
ATOM 2509 C C . GLN A 1 318 ? -10.151 -6.147 17.443 1.00 98.38 318 GLN A C 1
ATOM 2511 O O . GLN A 1 318 ? -11.055 -6.975 17.294 1.00 98.38 318 GLN A O 1
ATOM 2516 N N . VAL A 1 319 ? -10.250 -4.891 17.030 1.00 98.44 319 VAL A N 1
ATOM 2517 C CA . VAL A 1 319 ? -11.506 -4.261 16.613 1.00 98.44 319 VAL A CA 1
ATOM 2518 C C . VAL A 1 319 ? -11.291 -3.516 15.305 1.00 98.44 319 VAL A C 1
ATOM 2520 O O . VAL A 1 319 ? -10.318 -2.788 15.186 1.00 98.44 319 VAL A O 1
ATOM 2523 N N . ASN A 1 320 ? -12.193 -3.669 14.339 1.00 98.12 320 ASN A N 1
ATOM 2524 C CA . ASN A 1 320 ? -12.266 -2.772 13.185 1.00 98.12 320 ASN A CA 1
ATOM 2525 C C . ASN A 1 320 ? -13.110 -1.545 13.541 1.00 98.12 320 ASN A C 1
ATOM 2527 O O . ASN A 1 320 ? -14.219 -1.701 14.063 1.00 98.12 320 ASN A O 1
ATOM 2531 N N . TRP A 1 321 ? -12.632 -0.340 13.235 1.00 97.94 321 TRP A N 1
ATOM 2532 C CA . TRP A 1 321 ? -13.442 0.860 13.406 1.00 97.94 321 TRP A CA 1
ATOM 2533 C C . TRP A 1 321 ? -13.083 1.989 12.437 1.00 97.94 321 TRP A C 1
ATOM 2535 O O . TRP A 1 321 ? -11.918 2.294 12.197 1.00 97.94 321 TRP A O 1
ATOM 2545 N N . LEU A 1 322 ? -14.124 2.683 11.973 1.00 95.88 322 LEU A N 1
ATOM 2546 C CA . LEU A 1 322 ? -14.098 3.982 11.297 1.00 95.88 322 LEU A CA 1
ATOM 2547 C C . LEU A 1 322 ? -13.499 4.014 9.882 1.00 95.88 322 LEU A C 1
ATOM 2549 O O . LEU A 1 322 ? -14.199 4.408 8.954 1.00 95.88 322 LEU A O 1
ATOM 2553 N N . GLY A 1 323 ? -12.226 3.666 9.687 1.00 95.06 323 GLY A N 1
ATOM 2554 C CA . GLY A 1 323 ? -11.552 3.965 8.414 1.00 95.06 323 GLY A CA 1
ATOM 2555 C C . GLY A 1 323 ? -11.896 3.033 7.254 1.00 95.06 323 GLY A C 1
ATOM 2556 O O . GLY A 1 323 ? -11.787 3.450 6.100 1.00 95.06 323 GLY A O 1
ATOM 2557 N N . TYR A 1 324 ? -12.363 1.812 7.531 1.00 96.56 324 TYR A N 1
ATOM 2558 C CA . TYR A 1 324 ? -12.858 0.895 6.506 1.00 96.56 324 TYR A CA 1
ATOM 2559 C C . TYR A 1 324 ? -14.345 0.565 6.716 1.00 96.56 324 TYR A C 1
ATOM 2561 O O . TYR A 1 324 ? -14.696 -0.062 7.721 1.00 96.56 324 TYR A O 1
ATOM 2569 N N . PRO A 1 325 ? -15.227 0.931 5.765 1.00 94.38 325 PRO A N 1
ATOM 2570 C CA . PRO A 1 325 ? -16.671 0.765 5.901 1.00 94.38 325 PRO A CA 1
ATOM 2571 C C . PRO A 1 325 ? -17.118 -0.642 5.475 1.00 94.38 325 PRO A C 1
ATOM 2573 O O . PRO A 1 325 ? -17.867 -0.806 4.514 1.00 94.38 325 PRO A O 1
ATOM 2576 N N . GLY A 1 326 ? -16.622 -1.682 6.147 1.00 94.62 326 GLY A N 1
ATOM 2577 C CA . GLY A 1 326 ? -16.981 -3.054 5.804 1.00 94.62 326 GLY A CA 1
ATOM 2578 C C . GLY A 1 326 ? -16.366 -4.117 6.704 1.00 94.62 326 GLY A C 1
ATOM 2579 O O . GLY A 1 326 ? -15.591 -3.843 7.619 1.00 94.62 326 GLY A O 1
ATOM 2580 N N . THR A 1 327 ? -16.711 -5.373 6.425 1.00 96.31 327 THR A N 1
ATOM 2581 C CA . THR A 1 327 ? -16.139 -6.521 7.133 1.00 96.31 327 THR A CA 1
ATOM 2582 C C . THR A 1 327 ? -14.665 -6.716 6.801 1.00 96.31 327 THR A C 1
ATOM 2584 O O . THR A 1 327 ? -14.257 -6.725 5.636 1.00 96.31 327 THR A O 1
ATOM 2587 N N . MET A 1 328 ? -13.866 -6.981 7.833 1.00 97.19 328 MET A N 1
ATOM 2588 C CA . MET A 1 328 ? -12.466 -7.348 7.647 1.00 97.19 328 MET A CA 1
ATOM 2589 C C . MET A 1 328 ? -12.301 -8.738 7.034 1.00 97.19 328 MET A C 1
ATOM 2591 O O . MET A 1 328 ? -11.243 -9.014 6.482 1.00 97.19 328 MET A O 1
ATOM 2595 N N . GLY A 1 329 ? -13.310 -9.616 7.109 1.00 96.62 329 GLY A N 1
ATOM 2596 C CA . GLY A 1 329 ? -13.223 -10.993 6.598 1.00 96.62 329 GLY A CA 1
ATOM 2597 C C . GLY A 1 329 ? -12.127 -11.840 7.258 1.00 96.62 329 GLY A C 1
ATOM 2598 O O . GLY A 1 329 ? -11.736 -12.874 6.737 1.00 96.62 329 GLY A O 1
ATOM 2599 N N . SER A 1 330 ? -11.594 -11.405 8.398 1.00 95.88 330 SER A N 1
ATOM 2600 C CA . SER A 1 330 ? -10.460 -12.048 9.064 1.00 95.88 330 SER A CA 1
ATOM 2601 C C . SER A 1 330 ? -10.893 -12.822 10.304 1.00 95.88 330 SER A C 1
ATOM 2603 O O . SER A 1 330 ? -11.747 -12.351 11.049 1.00 95.88 330 SER A O 1
ATOM 2605 N N . SER A 1 331 ? -10.185 -13.901 10.637 1.00 92.88 331 SER A N 1
ATOM 2606 C CA . SER A 1 331 ? -10.348 -14.623 11.910 1.00 92.88 331 SER A CA 1
ATOM 2607 C C . SER A 1 331 ? -9.579 -14.002 13.090 1.00 92.88 331 SER A C 1
ATOM 2609 O O . SER A 1 331 ? -9.303 -14.686 14.080 1.00 92.88 331 SER A O 1
ATOM 2611 N N . PHE A 1 332 ? -9.094 -12.769 12.953 1.00 93.81 332 PHE A N 1
ATOM 2612 C CA . PHE A 1 332 ? -8.310 -12.082 13.984 1.00 93.81 332 PHE A CA 1
ATOM 2613 C C . PHE A 1 332 ? -8.882 -10.721 14.388 1.00 93.81 332 PHE A C 1
ATOM 2615 O O . PHE A 1 332 ? -8.424 -10.176 15.381 1.00 93.81 332 PHE A O 1
ATOM 2622 N N . HIS A 1 333 ? -9.901 -10.200 13.703 1.00 97.25 333 HIS A N 1
ATOM 2623 C CA . HIS A 1 333 ? -10.730 -9.111 14.223 1.00 97.25 333 HIS A CA 1
ATOM 2624 C C . HIS A 1 333 ? -11.932 -9.714 14.952 1.00 97.25 333 HIS A C 1
ATOM 2626 O O . HIS A 1 333 ? -12.642 -10.541 14.385 1.00 97.25 333 HIS A O 1
ATOM 2632 N N . HIS A 1 334 ? -12.132 -9.332 16.211 1.00 96.69 334 HIS A N 1
ATOM 2633 C CA . HIS A 1 334 ? -13.195 -9.863 17.067 1.00 96.69 334 HIS A CA 1
ATOM 2634 C C . HIS A 1 334 ? -14.488 -9.052 16.952 1.00 96.69 334 HIS A C 1
ATOM 2636 O O . HIS A 1 334 ? -15.570 -9.622 17.040 1.00 96.69 334 HIS A O 1
ATOM 2642 N N . TYR A 1 335 ? -14.371 -7.739 16.738 1.00 97.88 335 TYR A N 1
ATOM 2643 C CA . TYR A 1 335 ? -15.508 -6.822 16.693 1.00 97.88 335 TYR A CA 1
ATOM 2644 C C . TYR A 1 335 ? -15.379 -5.818 15.549 1.00 97.88 335 TYR A C 1
ATOM 2646 O O . TYR A 1 335 ? -14.280 -5.531 15.068 1.00 97.88 335 TYR A O 1
ATOM 2654 N N . ILE A 1 336 ? -16.519 -5.254 15.167 1.00 97.25 336 ILE A N 1
ATOM 2655 C CA . ILE A 1 336 ? -16.627 -4.007 14.418 1.00 97.25 336 ILE A CA 1
ATOM 2656 C C . ILE A 1 336 ? -17.427 -3.031 15.277 1.00 97.25 336 ILE A C 1
ATOM 2658 O O . ILE A 1 336 ? -18.456 -3.411 15.835 1.00 97.25 336 ILE A O 1
ATOM 2662 N N . VAL A 1 337 ? -16.942 -1.801 15.428 1.00 97.88 337 VAL A N 1
ATOM 2663 C CA . VAL A 1 337 ? -17.718 -0.741 16.085 1.00 97.88 337 VAL A CA 1
ATOM 2664 C C . VAL A 1 337 ? -18.576 -0.062 15.025 1.00 97.88 337 VAL A C 1
ATOM 2666 O O . VAL A 1 337 ? -18.052 0.466 14.043 1.00 97.88 337 VAL A O 1
ATOM 2669 N N . ALA A 1 338 ? -19.887 -0.107 15.230 1.00 96.19 338 ALA A N 1
ATOM 2670 C CA . ALA A 1 338 ? -20.907 0.437 14.344 1.00 96.19 338 ALA A CA 1
ATOM 2671 C C . ALA A 1 338 ? -22.145 0.843 15.166 1.00 96.19 338 ALA A C 1
ATOM 2673 O O . ALA A 1 338 ? -22.079 0.928 16.394 1.00 96.19 338 ALA A O 1
ATOM 2674 N N . ASP A 1 339 ? -23.257 1.085 14.483 1.00 96.62 339 ASP A N 1
ATOM 2675 C CA . ASP A 1 339 ? -24.556 1.422 15.056 1.00 96.62 339 ASP A CA 1
ATOM 2676 C C . ASP A 1 339 ? -25.669 0.580 14.411 1.00 96.62 339 ASP A C 1
ATOM 2678 O O . ASP A 1 339 ? -25.496 0.053 13.307 1.00 96.62 339 ASP A O 1
ATOM 2682 N N . ASP A 1 340 ? -26.814 0.501 15.093 1.00 96.75 340 ASP A N 1
ATOM 2683 C CA . ASP A 1 340 ? -27.986 -0.302 14.703 1.00 96.75 340 ASP A CA 1
ATOM 2684 C C . ASP A 1 340 ? -28.659 0.177 13.399 1.00 96.75 340 ASP A C 1
ATOM 2686 O O . ASP A 1 340 ? -29.624 -0.427 12.934 1.00 96.75 340 ASP A O 1
ATOM 2690 N N . TRP A 1 341 ? -28.208 1.292 12.815 1.00 96.06 341 TRP A N 1
ATOM 2691 C CA . TRP A 1 341 ? -28.703 1.775 11.528 1.00 96.06 341 TRP A CA 1
ATOM 2692 C C . TRP A 1 341 ? -27.806 1.324 10.374 1.00 96.06 341 TRP A C 1
ATOM 2694 O O . TRP A 1 341 ? -28.288 0.905 9.323 1.00 96.06 341 TRP A O 1
ATOM 2704 N N . THR A 1 342 ? -26.492 1.417 10.566 1.00 91.62 342 THR A N 1
ATOM 2705 C CA . THR A 1 342 ? -25.479 1.083 9.563 1.00 91.62 342 THR A CA 1
ATOM 2706 C C . THR A 1 342 ? -25.266 -0.427 9.464 1.00 91.62 342 THR A C 1
ATOM 2708 O O . THR A 1 342 ? -25.079 -0.947 8.363 1.00 91.62 342 THR A O 1
ATOM 2711 N N . ILE A 1 343 ? -25.302 -1.137 10.596 1.00 91.88 343 ILE A N 1
ATOM 2712 C CA . ILE A 1 343 ? -25.232 -2.602 10.674 1.00 91.88 343 ILE A CA 1
ATOM 2713 C C . ILE A 1 343 ? -26.416 -3.080 11.538 1.00 91.88 343 ILE A C 1
ATOM 2715 O O . ILE A 1 343 ? -26.236 -3.264 12.742 1.00 91.88 343 ILE A O 1
ATOM 2719 N N . PRO A 1 344 ? -27.619 -3.204 10.942 1.00 89.44 344 PRO A N 1
ATOM 2720 C CA . PRO A 1 344 ? -28.866 -3.482 11.660 1.00 89.44 344 PRO A CA 1
ATOM 2721 C C . PRO A 1 344 ? -29.045 -4.938 12.109 1.00 89.44 344 PRO A C 1
ATOM 2723 O O . PRO A 1 344 ? -28.371 -5.841 11.551 1.00 89.44 344 PRO A O 1
#

Mean predicted aligned error: 5.28 Å